Protein AF-A0A7C9MB09-F1 (afdb_monomer)

Foldseek 3Di:
DDDDDPPPPPLPAQDQQFQRPADPPDPSDGGRHGHCAPHPDTSFHHHVVRCSNPPDPDDPCPPPRDVVVVVVVVVCVPDPCNPDCPVVVVVLVVVVVVCVVCVVVVVVVVVVLVVQLCVVLVVQQVVLVVQQVVQVVVVVVPDDDDPDDRDDRDDSVVSDPDDPDDDPPVVVVVSVVVVVVVVVVVVVVVVVPDCDVVNVVVLVVQLVVQLVVLCCVLDPPPDDPVVDDPVRSVVSSVVSSVVSNVVDDD

Mean predicted aligned error: 15.34 Å

Solvent-accessible surface area (backbone atoms only — not comparable to full-atom values): 15004 Å² total; per-residue (Å²): 136,83,79,84,74,82,80,76,83,76,50,67,68,63,56,89,62,27,21,40,45,71,43,89,97,37,89,63,42,51,38,78,51,50,6,5,44,85,37,98,48,68,62,41,58,32,16,34,92,70,49,45,60,54,82,82,88,66,68,102,60,72,82,71,76,50,67,70,58,53,53,50,50,60,52,54,68,67,47,92,56,78,81,67,56,62,67,60,52,52,50,52,50,51,53,52,51,55,47,59,73,42,42,62,62,52,50,51,51,52,50,53,55,53,53,60,47,48,54,62,48,52,52,45,48,51,54,43,51,54,52,39,51,56,51,50,53,48,54,69,67,69,80,62,84,62,96,63,78,83,70,75,77,76,59,71,78,82,55,63,76,72,68,95,67,74,80,66,65,66,56,54,60,51,48,54,51,55,50,50,55,51,53,53,50,50,53,50,51,52,57,74,68,47,77,44,74,65,55,49,50,53,50,52,52,50,51,51,52,43,43,53,51,23,47,46,70,74,52,45,97,84,59,70,69,88,83,53,56,77,67,60,52,51,52,53,39,51,53,45,30,55,60,48,56,72,68,65,83,133

Radius of gyration: 40.5 Å; Cα contacts (8 Å, |Δi|>4): 155; chains: 1; bounding box: 117×60×114 Å

Sequence (250 aa):
MDDPKPSEPYGSGPIPGTCGAQLRGKPGQYCKNPAGKGTTHLGEGKCRIHGGATPIKHGRYSSIQRPRLQELMAEFAKDADPLDTMPELLILRALVTDYIERYDALTDAITAWHLSHTSGYDEAVKLWREQLAAYLDEVNSGYHEPVMGPPRPPIPEAFENKPRQAPDILSVGKFIRDITGIVEQLQKRDSDQRITLVDLNRILEQLGVETVHAVKEVIPDDTDLSICTPAELRAQLVEVTERRWGTIRY

Secondary structure (DSSP, 8-state):
-PPPPP-----PPPPTTB--PBPTT-TT-B--SBTTTTSSSTTSS--GGGTTTS---S-TTTT---HHHHHHHHHHTT-S-TT--HHHHHHHHHHHHHHHHTHHHHHHHHHHHHHHHHHHHHHHHHHHHHHHHHHHHHHHH-SS--SSPPPPPP-GGGG----SS---HHHHHHHHHHHHHHHHHHHHHHHHHS--HHHHHHHHHHHHHHHHHHHHHHS-TT--GGGS-HHHHHHHHHHHHHHHHTT---

Organism: NCBI:txid2682977

Nearest PDB structures (foldseek):
  2oie-assembly1_C  TM=3.640E-01  e=9.363E+00  Mus musculus

Structure (mmCIF, N/CA/C/O backbone):
data_AF-A0A7C9MB09-F1
#
_entry.id   AF-A0A7C9MB09-F1
#
loop_
_atom_site.group_PDB
_atom_site.id
_atom_site.type_symbol
_atom_site.label_atom_id
_atom_site.label_alt_id
_atom_site.label_comp_id
_atom_site.label_asym_id
_atom_site.label_entity_id
_atom_site.label_seq_id
_atom_site.pdbx_PDB_ins_code
_atom_site.Cartn_x
_atom_site.Cartn_y
_atom_site.Cartn_z
_atom_site.occupancy
_atom_site.B_iso_or_equiv
_atom_site.auth_seq_id
_atom_site.auth_comp_id
_atom_site.auth_asym_id
_atom_site.auth_atom_id
_atom_site.pdbx_PDB_model_num
ATOM 1 N N . MET A 1 1 ? -63.554 30.559 -21.630 1.00 49.78 1 MET A N 1
ATOM 2 C CA . MET A 1 1 ? -62.733 31.066 -20.514 1.00 49.78 1 MET A CA 1
ATOM 3 C C . MET A 1 1 ? -61.554 30.126 -20.446 1.00 49.78 1 MET A C 1
ATOM 5 O O . MET A 1 1 ? -61.720 29.013 -19.974 1.00 49.78 1 MET A O 1
ATOM 9 N N . ASP A 1 2 ? -60.458 30.514 -21.090 1.00 54.88 2 ASP A N 1
ATOM 10 C CA . ASP A 1 2 ? -59.249 29.700 -21.195 1.00 54.88 2 ASP A CA 1
ATOM 11 C C . ASP A 1 2 ? -58.433 29.827 -19.907 1.00 54.88 2 ASP A C 1
ATOM 13 O O . ASP A 1 2 ? -58.079 30.937 -19.503 1.00 54.88 2 ASP A O 1
ATOM 17 N N . ASP A 1 3 ? -58.149 28.693 -19.269 1.00 54.12 3 ASP A N 1
ATOM 18 C CA . ASP A 1 3 ? -57.231 28.622 -18.136 1.00 54.12 3 ASP A CA 1
ATOM 19 C C . ASP A 1 3 ? -55.801 28.975 -18.590 1.00 54.12 3 ASP A C 1
ATOM 21 O O . ASP A 1 3 ? -55.314 28.438 -19.595 1.00 54.12 3 ASP A O 1
ATOM 25 N N . PRO A 1 4 ? -55.078 29.853 -17.870 1.00 63.03 4 PRO A N 1
ATOM 26 C CA . PRO A 1 4 ? -53.690 30.142 -18.187 1.00 63.03 4 PRO A CA 1
ATOM 27 C C . PRO A 1 4 ? -52.829 28.907 -17.895 1.00 63.03 4 PRO A C 1
ATOM 29 O O . PRO A 1 4 ? -52.726 28.452 -16.755 1.00 63.03 4 PRO A O 1
ATOM 32 N N . LYS A 1 5 ? -52.174 28.373 -18.935 1.00 55.84 5 LYS A N 1
ATOM 33 C CA . LYS A 1 5 ? -51.157 27.324 -18.783 1.00 55.84 5 LYS A CA 1
ATOM 34 C C . LYS A 1 5 ? -50.074 27.790 -17.796 1.00 55.84 5 LYS A C 1
ATOM 36 O O . LYS A 1 5 ? -49.568 28.904 -17.959 1.00 55.84 5 LYS A O 1
ATOM 41 N N . PRO A 1 6 ? -49.667 26.958 -16.821 1.00 54.72 6 PRO A N 1
ATOM 42 C CA . PRO A 1 6 ? -48.561 27.293 -15.939 1.00 54.72 6 PRO A CA 1
ATOM 43 C C . PRO A 1 6 ? -47.284 27.388 -16.779 1.00 54.72 6 PRO A C 1
ATOM 45 O O . PRO A 1 6 ? -46.880 26.428 -17.432 1.00 54.72 6 PRO A O 1
ATOM 48 N N . SER A 1 7 ? -46.661 28.565 -16.800 1.00 55.72 7 SER A N 1
ATOM 49 C CA . SER A 1 7 ? -45.340 28.742 -17.393 1.00 55.72 7 SER A CA 1
ATOM 50 C C . SER A 1 7 ? -44.336 27.980 -16.535 1.00 55.72 7 SER A C 1
ATOM 52 O O . SER A 1 7 ? -43.954 28.457 -15.465 1.00 55.72 7 SER A O 1
ATOM 54 N N . GLU A 1 8 ? -43.939 26.789 -16.967 1.00 52.31 8 GLU A N 1
ATOM 55 C CA . GLU A 1 8 ? -42.864 26.044 -16.321 1.00 52.31 8 GLU A CA 1
ATOM 56 C C . GLU A 1 8 ? -41.590 26.904 -16.329 1.00 52.31 8 GLU A C 1
ATOM 58 O O . GLU A 1 8 ? -41.090 27.257 -17.404 1.00 52.31 8 GLU A O 1
ATOM 63 N N . PRO A 1 9 ? -41.027 27.273 -15.164 1.00 51.62 9 PRO A N 1
ATOM 64 C CA . PRO A 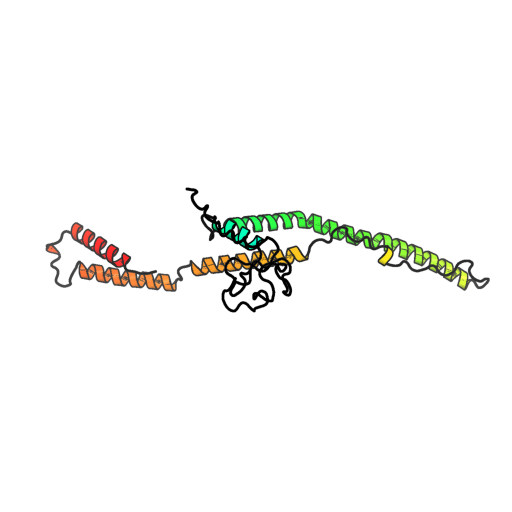1 9 ? -39.748 27.953 -15.118 1.00 51.62 9 PRO A CA 1
ATOM 65 C C . PRO A 1 9 ? -38.655 26.899 -15.321 1.00 51.62 9 PRO A C 1
ATOM 67 O O . PRO A 1 9 ? -37.973 26.497 -14.380 1.00 51.62 9 PRO A O 1
ATOM 70 N N . TYR A 1 10 ? -38.492 26.418 -16.555 1.00 51.47 10 TYR A N 1
ATOM 71 C CA . TYR A 1 10 ? -37.394 25.528 -16.923 1.00 51.47 10 TYR A CA 1
ATOM 72 C C . TYR A 1 10 ? -36.085 26.325 -16.954 1.00 51.47 10 TYR A C 1
ATOM 74 O O . TYR A 1 10 ? -35.581 26.743 -17.996 1.00 51.47 10 TYR A O 1
ATOM 82 N N . GLY A 1 11 ? -35.506 26.538 -15.773 1.00 56.94 11 GLY A N 1
ATOM 83 C CA . GLY A 1 11 ? -34.078 26.781 -15.652 1.00 56.94 11 GLY A CA 1
ATOM 84 C C . GLY A 1 11 ? -33.366 25.538 -16.168 1.00 56.94 11 GLY A C 1
ATOM 85 O O . GLY A 1 11 ? -33.316 24.527 -15.473 1.00 56.94 11 GLY A O 1
ATOM 86 N N . SER A 1 12 ? -32.865 25.588 -17.405 1.00 67.38 12 SER A N 1
ATOM 87 C CA . SER A 1 12 ? -32.035 24.524 -17.965 1.00 67.38 12 SER A CA 1
ATOM 88 C C . SER A 1 12 ? -30.911 24.238 -16.973 1.00 67.38 12 SER A C 1
ATOM 90 O O . SER A 1 12 ? -30.116 25.139 -16.680 1.00 67.38 12 SER A O 1
ATOM 92 N N . GLY A 1 13 ? -30.879 23.022 -16.429 1.00 74.69 13 GLY A N 1
ATOM 93 C CA . GLY A 1 13 ? -29.834 22.596 -15.508 1.00 74.69 13 GLY A CA 1
ATOM 94 C C . GLY A 1 13 ? -28.428 22.764 -16.104 1.00 74.69 13 GLY A C 1
ATOM 95 O O . GLY A 1 13 ? -28.268 23.077 -17.290 1.00 74.69 13 GLY A O 1
ATOM 96 N N . PRO A 1 14 ? -27.380 22.582 -15.290 1.00 81.12 14 PRO A N 1
ATOM 97 C CA . PRO A 1 14 ? -26.005 22.682 -15.761 1.00 81.12 14 PRO A CA 1
ATOM 98 C C . PRO A 1 14 ? -25.754 21.739 -16.949 1.00 81.12 14 PRO A C 1
ATOM 100 O O . PRO A 1 14 ? -26.069 20.553 -16.899 1.00 81.12 14 PRO A O 1
ATOM 103 N N . ILE A 1 15 ? -25.183 22.284 -18.027 1.00 86.38 15 ILE A N 1
ATOM 104 C CA . ILE A 1 15 ? -24.860 21.534 -19.247 1.00 86.38 15 ILE A CA 1
ATOM 105 C C . ILE A 1 15 ? -23.582 20.712 -18.987 1.00 86.38 15 ILE A C 1
ATOM 107 O O . ILE 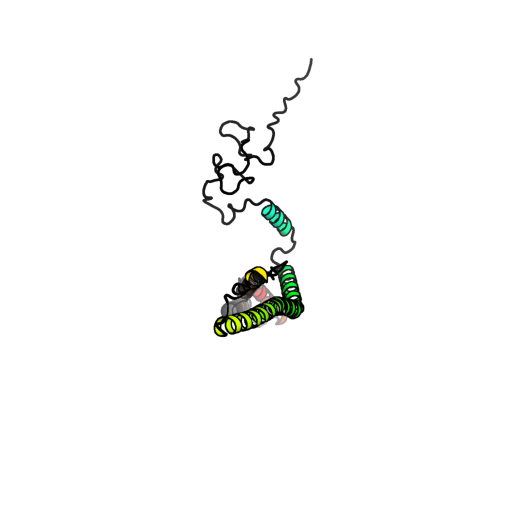A 1 15 ? -22.598 21.296 -18.509 1.00 86.38 15 ILE A O 1
ATOM 111 N N . PRO A 1 16 ? -23.544 19.403 -19.313 1.00 89.25 16 PRO A N 1
ATOM 112 C CA . PRO A 1 16 ? -22.336 18.586 -19.188 1.00 89.25 16 PRO A CA 1
ATOM 113 C C . PRO A 1 16 ? -21.121 19.231 -19.872 1.00 89.25 16 PRO A C 1
ATOM 115 O O . PRO A 1 16 ? -21.237 19.813 -20.949 1.00 89.25 16 PRO A O 1
ATOM 118 N N . GLY A 1 17 ? -19.951 19.168 -19.230 1.00 90.56 17 GLY A N 1
ATOM 119 C CA . GLY A 1 17 ? -18.710 19.780 -19.732 1.00 90.56 17 GLY A CA 1
ATOM 120 C C . GLY A 1 17 ? -18.576 21.293 -19.497 1.00 90.56 17 GLY A C 1
ATOM 121 O O . GLY A 1 17 ? -17.550 21.886 -19.842 1.00 90.56 17 GLY A O 1
ATOM 122 N N . THR A 1 18 ? -19.568 21.940 -18.877 1.00 94.31 18 THR A N 1
ATOM 123 C CA . THR A 1 18 ? -19.487 23.349 -18.458 1.00 94.31 18 THR A CA 1
ATOM 124 C C . THR A 1 18 ? -19.297 23.485 -16.948 1.00 94.31 18 THR A C 1
ATOM 126 O O . THR A 1 18 ? -19.531 22.555 -16.185 1.00 94.31 18 THR A O 1
ATOM 129 N N . CYS A 1 19 ? -18.874 24.668 -16.497 1.00 95.00 19 CYS A N 1
ATOM 130 C CA . CYS A 1 19 ? -18.641 24.978 -15.088 1.00 95.00 19 CYS A CA 1
ATOM 131 C C . CYS A 1 19 ? -19.864 24.702 -14.201 1.00 95.00 19 CYS A C 1
ATOM 133 O O . CYS A 1 19 ? -19.693 24.400 -13.021 1.00 95.00 19 CYS A O 1
ATOM 135 N N . GLY A 1 20 ? -21.079 24.916 -14.714 1.00 93.12 20 GLY A N 1
ATOM 136 C CA . GLY A 1 20 ? -22.318 24.586 -14.009 1.00 93.12 20 GLY A CA 1
ATOM 137 C C . GLY A 1 20 ? -22.585 25.361 -12.709 1.00 93.12 20 GLY A C 1
ATOM 138 O O . GLY A 1 20 ? -23.564 25.078 -12.029 1.00 93.12 20 GLY A O 1
ATOM 139 N N . ALA A 1 21 ? -21.759 26.345 -12.333 1.00 94.12 21 ALA A N 1
ATOM 140 C CA . ALA A 1 21 ? -21.986 27.165 -11.141 1.00 94.12 21 ALA A CA 1
ATOM 141 C C . ALA A 1 21 ? -23.107 28.187 -11.383 1.00 94.12 21 ALA A C 1
ATOM 143 O O . ALA A 1 21 ? -23.130 28.832 -12.432 1.00 94.12 21 ALA A O 1
ATOM 144 N N . GLN A 1 22 ? -24.014 28.360 -10.419 1.00 94.88 22 GLN A N 1
ATOM 145 C CA . GLN A 1 22 ? -25.095 29.342 -10.522 1.00 94.88 22 GLN A CA 1
ATOM 146 C C . GLN A 1 22 ? -24.539 30.776 -10.513 1.00 94.88 22 GLN A C 1
ATOM 148 O O . GLN A 1 22 ? -23.670 31.112 -9.706 1.00 94.88 22 GLN A O 1
ATOM 153 N N . LEU A 1 23 ? -25.033 31.624 -11.418 1.00 93.31 23 LEU A N 1
ATOM 154 C CA . LEU A 1 23 ? -24.605 33.016 -11.539 1.00 93.31 23 LEU A CA 1
ATOM 155 C C . LEU A 1 23 ? -25.164 33.856 -10.381 1.00 93.31 23 LEU A C 1
ATOM 157 O O . LEU A 1 23 ? -26.358 33.821 -10.076 1.00 93.31 23 LEU A O 1
ATOM 161 N N . ARG A 1 24 ? -24.302 34.660 -9.748 1.00 93.50 24 ARG A N 1
ATOM 162 C CA . ARG A 1 24 ? -24.693 35.538 -8.634 1.00 93.50 24 ARG A CA 1
ATOM 163 C C . ARG A 1 24 ? -25.776 36.526 -9.087 1.00 93.50 24 ARG A C 1
ATOM 165 O O . ARG A 1 24 ? -25.590 37.238 -10.069 1.00 93.50 24 ARG A O 1
ATOM 172 N N . GLY A 1 25 ? -26.891 36.574 -8.357 1.00 92.31 25 GLY A N 1
ATOM 173 C CA . GLY A 1 25 ? -28.017 37.474 -8.638 1.00 92.31 25 GLY A CA 1
ATOM 174 C C . GLY A 1 25 ? -28.950 37.023 -9.769 1.00 92.31 25 GLY A C 1
ATOM 175 O O . GLY A 1 25 ? -29.872 37.758 -10.104 1.00 92.31 25 GLY A O 1
ATOM 176 N N . LYS A 1 26 ? -28.738 35.836 -10.358 1.00 91.25 26 LYS A N 1
ATOM 177 C CA . LYS A 1 26 ? -29.594 35.279 -11.418 1.00 91.25 26 LYS A CA 1
ATOM 178 C C . LYS A 1 26 ? -29.976 33.827 -11.097 1.00 91.25 26 LYS A C 1
ATOM 180 O O . LYS A 1 26 ? -29.347 32.904 -11.624 1.00 91.25 26 LYS A O 1
ATOM 185 N N . PRO A 1 27 ? -30.968 33.601 -10.214 1.00 89.00 27 PRO A N 1
ATOM 186 C CA . PRO A 1 27 ? -31.418 32.252 -9.888 1.00 89.00 27 PRO A CA 1
ATOM 187 C C . PRO A 1 27 ? -31.864 31.513 -11.158 1.00 89.00 27 PRO A C 1
ATOM 189 O O . PRO A 1 27 ? -32.456 32.097 -12.062 1.00 89.00 27 PRO A O 1
ATOM 192 N N . GLY A 1 28 ? -31.505 30.234 -11.249 1.00 88.00 28 GLY A N 1
ATOM 193 C CA . GLY A 1 28 ? -31.765 29.385 -12.419 1.00 88.00 28 GLY A CA 1
ATOM 194 C C . GLY A 1 28 ? -30.819 29.568 -13.617 1.00 88.00 28 GLY A C 1
ATOM 195 O O . GLY A 1 28 ? -30.904 28.784 -14.557 1.00 88.00 28 GLY A O 1
ATOM 196 N N . GLN A 1 29 ? -29.894 30.541 -13.606 1.00 91.38 29 GLN A N 1
ATOM 197 C CA . GLN A 1 29 ? -28.869 30.675 -14.654 1.00 91.38 29 GLN A CA 1
ATOM 198 C C . GLN A 1 29 ? -27.517 30.121 -14.197 1.00 91.38 29 GLN A C 1
ATOM 200 O O . GLN A 1 29 ? -27.008 30.490 -13.138 1.00 91.38 29 GLN A O 1
ATOM 205 N N . TYR A 1 30 ? -26.903 29.281 -15.031 1.00 94.94 30 TYR A N 1
ATOM 206 C CA . TYR A 1 30 ? -25.630 28.615 -14.746 1.00 94.94 30 TYR A CA 1
ATOM 207 C C . TYR A 1 30 ? -24.507 29.089 -15.678 1.00 94.94 30 TYR A C 1
ATOM 209 O O . TYR A 1 30 ? -24.732 29.523 -16.810 1.00 94.94 30 TYR A O 1
ATOM 217 N N . CYS A 1 31 ? -23.267 29.013 -15.199 1.00 95.38 31 CYS A N 1
ATOM 218 C CA . CYS A 1 31 ? -22.084 29.396 -15.952 1.00 95.38 31 CYS A CA 1
ATOM 219 C C . CYS A 1 31 ? -21.827 28.446 -17.129 1.00 95.38 31 CYS A C 1
ATOM 221 O O . CYS A 1 31 ? -21.583 27.259 -16.931 1.00 95.38 31 CYS A O 1
ATOM 223 N N . LYS A 1 32 ? -21.777 29.012 -18.340 1.00 95.50 32 LYS A N 1
ATOM 224 C CA . LYS A 1 32 ? -21.529 28.291 -19.600 1.00 95.50 32 LYS A CA 1
ATOM 225 C C . LYS A 1 32 ? -20.049 28.182 -19.997 1.00 95.50 32 LYS A C 1
ATOM 227 O O . LYS A 1 32 ? -19.747 27.701 -21.082 1.00 95.50 32 LYS A O 1
ATOM 232 N N . ASN A 1 33 ? -19.112 28.660 -19.172 1.00 96.19 33 ASN A N 1
ATOM 233 C CA . ASN A 1 33 ? -17.688 28.442 -19.451 1.00 96.19 33 ASN A CA 1
ATOM 234 C C . ASN A 1 33 ? -17.375 26.936 -19.428 1.00 96.19 33 ASN A C 1
ATOM 236 O O . ASN A 1 33 ? -17.980 26.243 -18.609 1.00 96.19 33 ASN A O 1
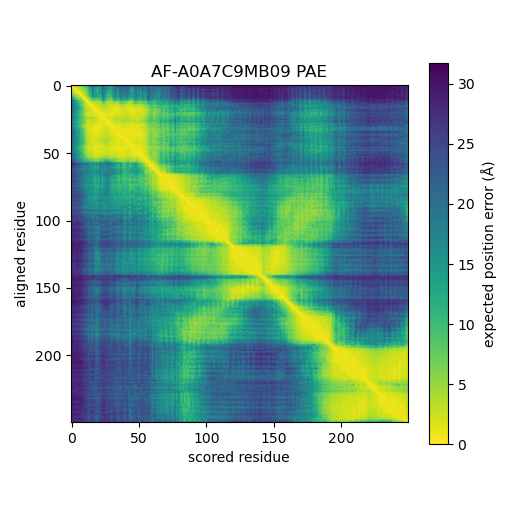ATOM 240 N N . PRO A 1 34 ? -16.399 26.452 -20.220 1.00 96.50 34 PRO A N 1
ATOM 241 C CA . PRO A 1 34 ? -15.851 25.109 -20.055 1.00 96.50 34 PRO A CA 1
ATOM 242 C C . PRO A 1 34 ? -15.518 24.814 -18.587 1.00 96.50 34 PRO A C 1
ATOM 244 O O . PRO A 1 34 ? -15.020 25.695 -17.867 1.00 96.50 34 PRO A O 1
ATOM 247 N N . ALA A 1 35 ? -15.821 23.597 -18.141 1.00 95.38 35 ALA A N 1
ATOM 248 C CA . ALA A 1 35 ? -15.462 23.124 -16.808 1.00 95.38 35 ALA A CA 1
ATOM 249 C C . ALA A 1 35 ? -13.949 23.301 -16.572 1.00 95.38 35 ALA A C 1
ATOM 251 O O . ALA A 1 35 ? -13.144 23.178 -17.499 1.00 95.38 35 ALA A O 1
ATOM 252 N N . GLY A 1 36 ? -13.563 23.729 -15.369 1.00 93.31 36 GLY A N 1
ATOM 253 C CA . GLY A 1 36 ? -12.157 23.981 -15.033 1.00 93.31 36 GLY A CA 1
ATOM 254 C C . GLY A 1 36 ? -11.461 25.099 -15.827 1.00 93.31 36 GLY A C 1
ATOM 255 O O . GLY A 1 36 ? -10.242 25.240 -15.764 1.00 93.31 36 GLY A O 1
ATOM 256 N N . LYS A 1 37 ? -12.183 25.935 -16.594 1.00 97.19 37 LYS A N 1
ATOM 257 C CA . LYS A 1 37 ? -11.548 27.023 -17.364 1.00 97.19 37 LYS A CA 1
ATOM 258 C C . LYS A 1 37 ? -10.721 27.938 -16.454 1.00 97.19 37 LYS A C 1
ATOM 260 O O . LYS A 1 37 ? -11.258 28.590 -15.552 1.00 97.19 37 LYS A O 1
ATOM 265 N N . GLY A 1 38 ? -9.423 28.028 -16.745 1.00 94.81 38 GLY A N 1
ATOM 266 C CA . GLY A 1 38 ? -8.459 28.822 -15.983 1.00 94.81 38 GLY A CA 1
ATOM 267 C C . GLY A 1 38 ? -8.009 28.185 -14.663 1.00 94.81 38 GLY A C 1
ATOM 268 O O . GLY A 1 38 ? -7.531 28.911 -13.796 1.00 94.81 38 GLY A O 1
ATOM 269 N N . THR A 1 39 ? -8.197 26.878 -14.481 1.00 92.94 39 THR A N 1
ATOM 270 C CA . THR A 1 39 ? -7.663 26.095 -13.355 1.00 92.94 39 THR A CA 1
ATOM 271 C C . THR A 1 39 ? -6.696 25.021 -13.877 1.00 92.94 39 THR A C 1
ATOM 273 O O . THR A 1 39 ? -6.489 24.899 -15.083 1.00 92.94 39 THR A O 1
ATOM 276 N N . THR A 1 40 ? -6.083 24.243 -12.980 1.00 88.88 40 THR A N 1
ATOM 277 C CA . THR A 1 40 ? -5.213 23.103 -13.333 1.00 88.88 40 THR A CA 1
ATOM 278 C C . THR A 1 40 ? -5.984 21.838 -13.734 1.00 88.88 40 THR A C 1
ATOM 280 O O . THR A 1 40 ? -5.367 20.852 -14.120 1.00 88.88 40 THR A O 1
ATOM 283 N N . HIS A 1 41 ? -7.317 21.852 -13.650 1.00 82.25 41 HIS A N 1
ATOM 284 C CA . HIS A 1 41 ? -8.201 20.709 -13.906 1.00 82.25 41 HIS A CA 1
ATOM 285 C C . HIS A 1 41 ? -9.200 21.032 -15.030 1.00 82.25 41 HIS A C 1
ATOM 287 O O . HIS A 1 41 ? -10.413 21.049 -14.831 1.00 82.25 41 HIS A O 1
ATOM 293 N N . LEU A 1 42 ? -8.685 21.349 -16.223 1.00 92.31 42 LEU A N 1
ATOM 294 C CA . LEU A 1 42 ? -9.509 21.672 -17.391 1.00 92.31 42 LEU A CA 1
ATOM 295 C C . LEU A 1 42 ? -10.429 20.493 -17.754 1.00 92.31 42 LEU A C 1
ATOM 297 O O . LEU A 1 42 ? -9.965 19.369 -17.904 1.00 92.31 42 LEU A O 1
ATOM 301 N N . GLY A 1 43 ? -11.722 20.767 -17.924 1.00 90.69 43 GLY A N 1
ATOM 302 C CA . GLY A 1 43 ? -12.750 19.758 -18.195 1.00 90.69 43 GLY A CA 1
ATOM 303 C C . GLY A 1 43 ? -13.511 19.274 -16.957 1.00 90.69 43 GLY A C 1
ATOM 304 O O . GLY A 1 43 ? -14.555 18.648 -17.112 1.00 90.69 43 GLY A O 1
ATOM 305 N N . GLU A 1 44 ? -13.071 19.626 -15.744 1.00 88.81 44 GLU A N 1
ATOM 306 C CA . GLU A 1 44 ? -13.698 19.186 -14.491 1.00 88.81 44 GLU A CA 1
ATOM 307 C C . GLU A 1 44 ? -14.145 20.375 -13.622 1.00 88.81 44 GLU A C 1
ATOM 309 O O . GLU A 1 44 ? -13.538 21.444 -13.630 1.00 88.81 44 GLU A O 1
ATOM 314 N N . GLY A 1 45 ? -15.232 20.212 -12.866 1.00 90.06 45 GLY A N 1
ATOM 315 C CA . GLY A 1 45 ? -15.626 21.145 -11.804 1.00 90.06 45 GLY A CA 1
ATOM 316 C C . GLY A 1 45 ? -15.859 22.614 -12.209 1.00 90.06 45 GLY A C 1
ATOM 317 O O . GLY A 1 45 ? -16.183 22.968 -13.349 1.00 90.06 45 GLY A O 1
ATOM 318 N N . LYS A 1 46 ? -15.735 23.510 -11.220 1.00 94.25 46 LYS A N 1
ATOM 319 C CA . LYS A 1 46 ? -15.983 24.952 -11.388 1.00 94.25 46 LYS A CA 1
ATOM 320 C C . LYS A 1 46 ? -14.809 25.631 -12.103 1.00 94.25 46 LYS A C 1
ATOM 322 O O . LYS A 1 46 ? -13.654 25.295 -11.893 1.00 94.25 46 LYS A O 1
ATOM 327 N N . CYS A 1 47 ? -15.082 26.652 -12.914 1.00 95.88 47 CYS A N 1
ATOM 328 C CA . CYS A 1 47 ? -14.029 27.476 -13.518 1.00 95.88 47 CYS A CA 1
ATOM 329 C C . CYS A 1 47 ? -13.410 28.456 -12.504 1.00 95.88 47 CYS A C 1
ATOM 331 O O . CYS A 1 47 ? -13.959 28.694 -11.424 1.00 95.88 47 CYS A O 1
ATOM 333 N N . ARG A 1 48 ? -12.292 29.090 -12.879 1.00 96.25 48 ARG A N 1
ATOM 334 C CA . ARG A 1 48 ? -11.537 30.031 -12.030 1.00 96.25 48 ARG A CA 1
ATOM 335 C C . ARG A 1 48 ? -12.406 31.123 -11.402 1.00 96.25 48 ARG A C 1
ATOM 337 O O . ARG A 1 48 ? -12.272 31.401 -10.217 1.00 96.25 48 ARG A O 1
ATOM 344 N N . ILE A 1 49 ? -13.313 31.713 -12.182 1.00 95.81 49 ILE A N 1
ATOM 345 C CA . ILE A 1 49 ? -14.185 32.815 -11.732 1.00 95.81 49 ILE A CA 1
ATOM 346 C C . ILE A 1 49 ? -15.272 32.369 -10.743 1.00 95.81 49 ILE A C 1
ATOM 348 O O . ILE A 1 49 ? -15.797 33.196 -10.007 1.00 95.81 49 ILE A O 1
ATOM 352 N N . HIS A 1 50 ? -15.588 31.073 -10.699 1.00 95.25 50 HIS A N 1
ATOM 353 C CA . HIS A 1 50 ? -16.557 30.487 -9.769 1.00 95.25 50 HIS A CA 1
ATOM 354 C C . HIS A 1 50 ? -15.870 29.676 -8.665 1.00 95.25 50 HIS A C 1
ATOM 356 O O . HIS A 1 50 ? -16.442 28.730 -8.126 1.00 95.25 50 HIS A O 1
ATOM 362 N N . GLY A 1 51 ? -14.633 30.050 -8.330 1.00 92.00 51 GLY A N 1
ATOM 363 C CA . GLY A 1 51 ? -13.892 29.480 -7.210 1.00 92.00 51 GLY A CA 1
ATOM 364 C C . GLY A 1 51 ? -13.210 28.146 -7.499 1.00 92.00 51 GLY A C 1
ATOM 365 O O . GLY A 1 51 ? -12.706 27.528 -6.572 1.00 92.00 51 GLY A O 1
ATOM 366 N N . GLY A 1 52 ? -13.131 27.706 -8.760 1.00 91.62 52 GLY A N 1
ATOM 367 C CA . GLY A 1 52 ? -12.381 26.496 -9.120 1.00 91.62 52 GLY A CA 1
ATOM 368 C C . GLY A 1 52 ? -10.886 26.582 -8.803 1.00 91.62 52 GLY A C 1
ATOM 369 O O . GLY A 1 52 ? -10.242 25.573 -8.566 1.00 91.62 52 GLY A O 1
ATOM 370 N N . ALA A 1 53 ? -10.326 27.793 -8.753 1.00 90.44 53 ALA A N 1
ATOM 371 C CA . ALA A 1 53 ? -8.935 28.020 -8.355 1.00 90.44 53 ALA A CA 1
ATOM 372 C C . ALA A 1 53 ? -8.782 28.412 -6.874 1.00 90.44 53 ALA A C 1
ATOM 374 O O . ALA A 1 53 ? -7.672 28.704 -6.434 1.00 90.44 53 ALA A O 1
ATOM 375 N N . THR A 1 54 ? -9.876 28.496 -6.110 1.00 87.81 54 THR A N 1
ATOM 376 C CA . THR A 1 54 ? -9.800 28.883 -4.700 1.00 87.81 54 THR A CA 1
ATOM 377 C C . THR A 1 54 ? -9.216 27.718 -3.897 1.00 87.81 54 THR A C 1
ATOM 379 O O . THR A 1 54 ? -9.772 26.621 -3.961 1.00 87.81 54 THR A O 1
ATOM 382 N N . PRO A 1 55 ? -8.134 27.930 -3.122 1.00 80.19 55 PRO A N 1
ATOM 383 C CA . PRO A 1 55 ? -7.603 26.906 -2.233 1.00 80.19 55 PRO A CA 1
ATOM 384 C C . PRO A 1 55 ? -8.697 26.437 -1.284 1.00 80.19 55 PRO A C 1
ATOM 386 O O . PRO A 1 55 ? -9.354 27.245 -0.620 1.00 80.19 55 PRO A O 1
ATOM 389 N N . ILE A 1 56 ? -8.926 25.133 -1.251 1.00 76.81 56 ILE A N 1
ATOM 390 C CA . ILE A 1 56 ? -10.001 24.565 -0.458 1.00 76.81 56 ILE A CA 1
ATOM 391 C C . ILE A 1 56 ? -9.577 24.605 1.009 1.00 76.81 56 ILE A C 1
ATOM 393 O O . ILE A 1 56 ? -8.616 23.955 1.407 1.00 76.81 56 ILE A O 1
ATOM 397 N N . LYS A 1 57 ? -10.269 25.429 1.802 1.00 72.88 57 LYS A N 1
ATOM 398 C CA . LYS A 1 57 ? -9.860 25.750 3.177 1.00 72.88 57 LYS A CA 1
ATOM 399 C C . LYS A 1 57 ? -10.250 24.682 4.202 1.00 72.88 57 LYS A C 1
ATOM 401 O O . LYS A 1 57 ? -9.642 24.633 5.267 1.00 72.88 57 LYS A O 1
ATOM 406 N N . HIS A 1 58 ? -11.255 23.849 3.912 1.00 64.81 58 HIS A N 1
ATOM 407 C CA . HIS A 1 58 ? -11.841 22.919 4.885 1.00 64.81 58 HIS A CA 1
ATOM 408 C C . HIS A 1 58 ? -12.211 21.573 4.243 1.00 64.81 58 HIS A C 1
ATOM 410 O O . HIS A 1 58 ? -12.697 21.536 3.112 1.00 64.81 58 HIS A O 1
ATOM 416 N N . GLY A 1 59 ? -12.014 20.481 4.989 1.00 56.78 59 GLY A N 1
ATOM 417 C CA . GLY A 1 59 ? -12.327 19.102 4.598 1.00 56.78 59 GLY A CA 1
ATOM 418 C C . GLY A 1 59 ? -11.108 18.332 4.085 1.00 56.78 59 GLY A C 1
ATOM 419 O O . GLY A 1 59 ? -10.449 18.756 3.145 1.00 56.78 59 GLY A O 1
ATOM 420 N N . ARG A 1 60 ? -10.817 17.169 4.680 1.00 54.88 60 ARG A N 1
ATOM 421 C CA . ARG A 1 60 ? -9.675 16.313 4.293 1.00 54.88 60 ARG A CA 1
ATOM 422 C C . ARG A 1 60 ? -9.740 15.840 2.829 1.00 54.88 60 ARG A C 1
ATOM 424 O O . ARG A 1 60 ? -8.709 15.530 2.248 1.00 54.88 60 ARG A O 1
ATOM 431 N N . TYR A 1 61 ? -10.940 15.815 2.243 1.00 61.25 61 TYR A N 1
ATOM 432 C CA . TYR A 1 61 ? -11.223 15.231 0.924 1.00 61.25 61 TYR A CA 1
ATOM 433 C C . TYR A 1 61 ? -11.926 16.180 -0.052 1.00 61.25 61 TYR A C 1
ATOM 435 O O . TYR A 1 61 ? -12.332 15.776 -1.136 1.00 61.25 61 TYR A O 1
ATOM 443 N N . SER A 1 62 ? -12.085 17.452 0.299 1.00 60.62 62 SER A N 1
ATOM 444 C CA . SER A 1 62 ? -12.859 18.413 -0.497 1.00 60.62 62 SER A CA 1
ATOM 445 C C . SER A 1 62 ? -12.195 18.789 -1.833 1.00 60.62 62 SER A C 1
ATOM 447 O O . SER A 1 62 ? -12.845 19.376 -2.699 1.00 60.62 62 SER A O 1
ATOM 449 N N . SER A 1 63 ? -10.928 18.407 -2.033 1.00 60.34 63 SER A N 1
ATOM 450 C CA . SER A 1 63 ? -10.179 18.517 -3.293 1.00 60.34 63 SER A CA 1
ATOM 451 C C . SER A 1 63 ? -10.390 17.353 -4.261 1.00 60.34 63 SER A C 1
ATOM 453 O O . SER A 1 63 ? -9.988 17.448 -5.421 1.00 60.34 63 SER A O 1
ATOM 455 N N . ILE A 1 64 ? -11.039 16.269 -3.830 1.00 63.81 64 ILE A N 1
ATOM 456 C CA . ILE A 1 64 ? -11.266 15.091 -4.665 1.00 63.81 64 ILE A CA 1
ATOM 457 C C . ILE A 1 64 ? -12.545 15.309 -5.492 1.00 63.81 64 ILE A C 1
ATOM 459 O O . ILE A 1 64 ? -13.637 14.915 -5.097 1.00 63.81 64 ILE A O 1
ATOM 463 N N . GLN A 1 65 ? -12.418 15.971 -6.648 1.00 62.97 65 GLN A N 1
ATOM 464 C CA . GLN A 1 65 ? -13.527 16.204 -7.596 1.00 62.97 65 GLN A CA 1
ATOM 465 C C . GLN A 1 65 ? -13.542 15.236 -8.789 1.00 62.97 65 GLN A C 1
ATOM 467 O O . GLN A 1 65 ? -14.198 15.509 -9.788 1.00 62.97 65 GLN A O 1
ATOM 472 N N . ARG A 1 66 ? -12.831 14.104 -8.712 1.00 72.56 66 ARG A N 1
ATOM 473 C CA . ARG A 1 66 ? -12.772 13.150 -9.829 1.00 72.56 66 ARG A CA 1
ATOM 474 C C . ARG A 1 66 ? -14.061 12.320 -9.872 1.00 72.56 66 ARG A C 1
ATOM 476 O O . ARG A 1 66 ? -14.276 11.565 -8.921 1.00 72.56 66 ARG A O 1
ATOM 483 N N . PRO A 1 67 ? -14.867 12.381 -10.951 1.00 74.00 67 PRO A N 1
ATOM 484 C CA . PRO A 1 67 ? -16.121 11.626 -11.056 1.00 74.00 67 PRO A CA 1
ATOM 485 C C . PRO A 1 67 ? -15.929 10.128 -10.796 1.00 74.00 67 PRO A C 1
ATOM 487 O O . PRO A 1 67 ? -16.650 9.540 -10.000 1.00 74.00 67 PRO A O 1
ATOM 490 N N . ARG A 1 68 ? -14.845 9.550 -11.331 1.00 73.50 68 ARG A N 1
ATOM 491 C CA . ARG A 1 68 ? -14.484 8.144 -11.101 1.00 73.50 68 ARG A CA 1
ATOM 492 C C . ARG A 1 68 ? -14.277 7.793 -9.625 1.00 73.50 68 ARG A C 1
ATOM 494 O O . ARG A 1 68 ? -14.613 6.694 -9.209 1.00 73.50 68 ARG A O 1
ATOM 501 N N . LEU A 1 69 ? -13.707 8.695 -8.821 1.00 68.19 69 LEU A N 1
ATOM 502 C CA . LEU A 1 69 ? -13.541 8.432 -7.387 1.00 68.19 69 LEU A CA 1
ATOM 503 C C . LEU A 1 69 ? -14.883 8.491 -6.655 1.00 68.19 69 LEU A C 1
ATOM 505 O O . LEU A 1 69 ? -15.080 7.721 -5.727 1.00 68.19 69 LEU A O 1
ATOM 509 N N . GLN A 1 70 ? -15.814 9.344 -7.089 1.00 74.31 70 GLN A N 1
ATOM 510 C CA . GLN A 1 70 ? -17.165 9.381 -6.525 1.00 74.31 70 GLN A CA 1
ATOM 511 C C . GLN A 1 70 ? -17.955 8.114 -6.862 1.00 74.31 70 GLN A C 1
ATOM 513 O O . GLN A 1 70 ? -18.630 7.583 -5.988 1.00 74.31 70 GLN A O 1
ATOM 518 N N . GLU A 1 71 ? -17.831 7.609 -8.091 1.00 80.88 71 GLU A N 1
ATOM 519 C CA . GLU A 1 71 ? -18.420 6.330 -8.508 1.00 80.88 71 GLU A CA 1
ATOM 520 C C . GLU A 1 71 ? -17.878 5.173 -7.665 1.00 80.88 71 GLU A C 1
ATOM 522 O O . GLU A 1 71 ? -18.664 4.440 -7.072 1.00 80.88 71 GLU A O 1
ATOM 527 N N . LEU A 1 72 ? -16.552 5.077 -7.521 1.00 79.06 72 LEU A N 1
ATOM 528 C CA . LEU A 1 72 ? -15.913 4.054 -6.690 1.00 79.06 72 LEU A CA 1
ATOM 529 C C . LEU A 1 72 ? -16.313 4.181 -5.213 1.00 79.06 72 LEU A C 1
ATOM 531 O O . LEU A 1 72 ? -16.611 3.183 -4.573 1.00 79.06 72 LEU A O 1
ATOM 535 N N . MET A 1 73 ? -16.380 5.397 -4.659 1.00 74.00 73 MET A N 1
ATOM 536 C CA . MET A 1 73 ? -16.855 5.610 -3.285 1.00 74.00 73 MET A CA 1
ATOM 537 C C . MET A 1 73 ? -18.319 5.190 -3.110 1.00 74.00 73 MET A C 1
ATOM 539 O O . MET A 1 73 ? -18.662 4.604 -2.089 1.00 74.00 73 MET A O 1
ATOM 543 N N . ALA A 1 74 ? -19.181 5.486 -4.086 1.00 82.06 74 ALA A N 1
ATOM 544 C CA . ALA A 1 74 ? -20.581 5.072 -4.063 1.00 82.06 74 ALA A CA 1
ATOM 545 C C . ALA A 1 74 ? -20.745 3.556 -4.245 1.00 82.06 74 ALA A C 1
ATOM 547 O O . ALA A 1 74 ? -21.722 2.992 -3.763 1.00 82.06 74 ALA A O 1
ATOM 548 N N . GLU A 1 75 ? -19.816 2.902 -4.940 1.00 85.12 75 GLU A N 1
ATOM 549 C CA . GLU A 1 75 ? -19.746 1.448 -5.063 1.00 85.12 75 GLU A CA 1
ATOM 550 C C . GLU A 1 75 ? -19.295 0.801 -3.750 1.00 85.12 75 GLU A C 1
ATOM 552 O O . GLU A 1 75 ? -20.032 -0.021 -3.216 1.00 85.12 75 GLU A O 1
ATOM 557 N N . PHE A 1 76 ? -18.181 1.246 -3.160 1.00 80.25 76 PHE A N 1
ATOM 558 C CA . PHE A 1 76 ? -17.697 0.741 -1.868 1.00 80.25 76 PHE A CA 1
ATOM 559 C C . PHE A 1 76 ? -18.654 1.036 -0.706 1.00 80.25 76 PHE A C 1
ATOM 561 O O . PHE A 1 76 ? -18.724 0.271 0.247 1.00 80.25 76 PHE A O 1
ATOM 568 N N . ALA A 1 77 ? -19.453 2.104 -0.783 1.00 80.69 77 ALA A N 1
ATOM 569 C CA . ALA A 1 77 ? -20.497 2.380 0.206 1.00 80.69 77 ALA A CA 1
ATOM 570 C C . ALA A 1 77 ? -21.652 1.358 0.193 1.00 80.69 77 ALA A C 1
ATOM 572 O O . ALA A 1 77 ? -22.473 1.374 1.109 1.00 80.69 77 ALA A O 1
ATOM 573 N N . LYS A 1 78 ? -21.754 0.511 -0.842 1.00 89.19 78 LYS A N 1
ATOM 574 C CA . LYS A 1 78 ? -22.735 -0.586 -0.910 1.00 89.19 78 LYS A CA 1
ATOM 575 C C . LYS A 1 78 ? -22.236 -1.863 -0.242 1.00 89.19 78 LYS A C 1
ATOM 577 O O . LYS A 1 78 ? -23.018 -2.807 -0.146 1.00 89.19 78 LYS A O 1
ATOM 582 N N . ASP A 1 79 ? -20.969 -1.911 0.162 1.00 89.56 79 ASP A N 1
ATOM 583 C CA . ASP A 1 79 ? -20.427 -3.068 0.858 1.00 89.56 79 ASP A CA 1
ATOM 584 C C . ASP A 1 79 ? -21.130 -3.245 2.212 1.00 89.56 79 ASP A C 1
ATOM 586 O O . ASP A 1 79 ? -21.365 -2.275 2.939 1.00 89.56 79 ASP A O 1
ATOM 590 N N . ALA A 1 80 ? -21.504 -4.485 2.523 1.00 90.56 80 ALA A N 1
ATOM 591 C CA . ALA A 1 80 ? -22.143 -4.829 3.786 1.00 90.56 80 ALA A CA 1
ATOM 592 C C . ALA A 1 80 ? -21.159 -4.716 4.959 1.00 90.56 80 ALA A C 1
ATOM 594 O O . ALA A 1 80 ? -21.590 -4.438 6.080 1.00 90.56 80 ALA A O 1
ATOM 595 N N . ASP A 1 81 ? -19.861 -4.891 4.697 1.00 89.50 81 ASP A N 1
ATOM 596 C CA . ASP A 1 81 ? -18.800 -4.719 5.682 1.00 89.50 81 ASP A CA 1
ATOM 597 C C . ASP A 1 81 ? -17.619 -3.931 5.088 1.00 89.50 81 ASP A C 1
ATOM 599 O O . ASP A 1 81 ? -16.592 -4.502 4.727 1.00 89.50 81 ASP A O 1
ATOM 603 N N . PRO A 1 82 ? -17.710 -2.591 5.019 1.00 77.19 82 PRO A N 1
ATOM 604 C CA . PRO A 1 82 ? -16.653 -1.752 4.448 1.00 77.19 82 PRO A CA 1
ATOM 605 C C . PRO A 1 82 ? -15.351 -1.761 5.269 1.00 77.19 82 PRO A C 1
ATOM 607 O O . PRO A 1 82 ? -14.387 -1.077 4.919 1.00 77.19 82 PRO A O 1
ATOM 610 N N . LEU A 1 83 ? -15.334 -2.446 6.416 1.00 79.44 83 LEU A N 1
ATOM 611 C CA . LEU A 1 83 ? -14.161 -2.602 7.259 1.00 79.44 83 LEU A CA 1
ATOM 612 C C . LEU A 1 83 ? -13.437 -3.927 7.011 1.00 79.44 83 LEU A C 1
ATOM 614 O O . LEU A 1 83 ? -12.282 -4.020 7.450 1.00 79.44 83 LEU A O 1
ATOM 618 N N . ASP A 1 84 ? -14.063 -4.881 6.318 1.00 81.44 84 ASP A N 1
ATOM 619 C CA . ASP A 1 84 ? -13.438 -6.128 5.899 1.00 81.44 84 ASP A CA 1
ATOM 620 C C . ASP A 1 84 ? -12.443 -5.867 4.765 1.00 81.44 84 ASP A C 1
ATOM 622 O O . ASP A 1 84 ? -12.805 -5.509 3.652 1.00 81.44 84 ASP A O 1
ATOM 626 N N . THR A 1 85 ? -11.157 -6.037 5.068 1.00 80.31 85 THR A N 1
ATOM 627 C CA . THR A 1 85 ? -10.062 -5.888 4.097 1.00 80.31 85 THR A CA 1
ATOM 628 C C . THR A 1 85 ? -9.593 -7.230 3.531 1.00 80.31 85 THR A C 1
ATOM 630 O O . THR A 1 85 ? -8.563 -7.298 2.853 1.00 80.31 85 THR A O 1
ATOM 633 N N . MET A 1 86 ? -10.263 -8.337 3.874 1.00 78.75 86 MET A N 1
ATOM 634 C CA . MET A 1 86 ? -9.892 -9.666 3.390 1.00 78.75 86 MET A CA 1
ATOM 635 C C . MET A 1 86 ? -9.900 -9.779 1.861 1.00 78.75 86 MET A C 1
ATOM 637 O O . MET A 1 86 ? -8.953 -10.373 1.333 1.00 78.75 86 MET A O 1
AT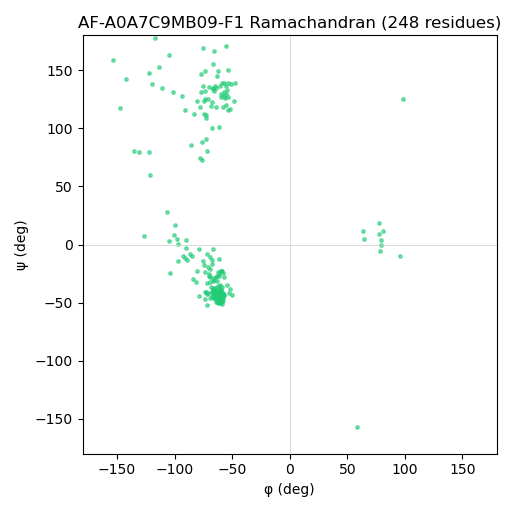OM 641 N N . PRO A 1 87 ? -10.874 -9.214 1.120 1.00 82.69 87 PRO A N 1
ATOM 642 C CA . PRO A 1 87 ? -10.858 -9.266 -0.339 1.00 82.69 87 PRO A CA 1
ATOM 643 C C . PRO A 1 87 ? -9.599 -8.626 -0.944 1.00 82.69 87 PRO A C 1
ATOM 645 O O . PRO A 1 87 ? -8.946 -9.229 -1.800 1.00 82.69 87 PRO A O 1
ATOM 648 N N . GLU A 1 88 ? -9.193 -7.451 -0.461 1.00 82.44 88 GLU A N 1
ATOM 649 C CA . GLU A 1 88 ? -7.994 -6.745 -0.922 1.00 82.44 88 GLU A CA 1
ATOM 650 C C . GLU A 1 88 ? -6.723 -7.535 -0.612 1.00 82.44 88 GLU A C 1
ATOM 652 O O . GLU A 1 88 ? -5.831 -7.633 -1.457 1.00 82.44 88 GLU A O 1
ATOM 657 N N . LEU A 1 89 ? -6.644 -8.143 0.575 1.00 74.69 89 LEU A N 1
ATOM 658 C CA . LEU A 1 89 ? -5.522 -9.001 0.958 1.00 74.69 89 LEU A CA 1
ATOM 659 C C . LEU A 1 89 ? -5.404 -10.231 0.062 1.00 74.69 89 LEU A C 1
ATOM 661 O O . LEU A 1 89 ? -4.294 -10.612 -0.313 1.00 74.69 89 LEU A O 1
ATOM 665 N N . LEU A 1 90 ? -6.529 -10.851 -0.294 1.00 74.88 90 LEU A N 1
ATOM 666 C CA . LEU A 1 90 ? -6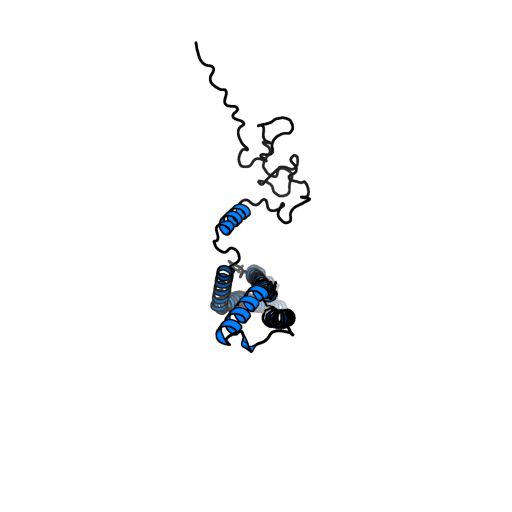.549 -12.001 -1.195 1.00 74.88 90 LEU A CA 1
ATOM 667 C C . LEU A 1 90 ? -6.098 -11.613 -2.604 1.00 74.88 90 LEU A C 1
ATOM 669 O O . LEU A 1 90 ? -5.293 -12.332 -3.197 1.00 74.88 90 LEU A O 1
ATOM 673 N N . ILE A 1 91 ? -6.547 -10.461 -3.114 1.00 81.69 91 ILE A N 1
ATOM 674 C CA . ILE A 1 91 ? -6.100 -9.931 -4.410 1.00 81.69 91 ILE A CA 1
ATOM 675 C C . ILE A 1 91 ? -4.599 -9.643 -4.380 1.00 81.69 91 ILE A C 1
ATOM 677 O O . ILE A 1 91 ? -3.876 -10.075 -5.277 1.00 81.69 91 ILE A O 1
ATOM 681 N N . LEU A 1 92 ? -4.105 -8.958 -3.345 1.00 76.62 92 LEU A N 1
ATOM 682 C CA . LEU A 1 92 ? -2.675 -8.696 -3.193 1.00 76.62 92 LEU A CA 1
ATOM 683 C C . LEU A 1 92 ? -1.869 -9.989 -3.147 1.00 76.62 92 LEU A C 1
ATOM 685 O O . LEU A 1 92 ? -0.863 -10.104 -3.841 1.00 76.62 92 LEU A O 1
ATOM 689 N N . ARG A 1 93 ? -2.318 -10.980 -2.372 1.00 73.31 93 ARG A N 1
ATOM 690 C CA . ARG A 1 93 ? -1.665 -12.287 -2.300 1.00 73.31 93 ARG A CA 1
ATOM 691 C C . ARG A 1 93 ? -1.616 -12.960 -3.669 1.00 73.31 93 ARG A C 1
ATOM 693 O O . ARG A 1 93 ? -0.553 -13.437 -4.050 1.00 73.31 93 ARG A O 1
ATOM 700 N N . ALA A 1 94 ? -2.722 -12.959 -4.412 1.00 78.00 94 ALA A N 1
ATOM 701 C CA . ALA A 1 94 ? -2.775 -13.521 -5.759 1.00 78.00 94 ALA A CA 1
ATOM 702 C C . ALA A 1 94 ? -1.803 -12.810 -6.714 1.00 78.00 94 ALA A C 1
ATOM 704 O O . ALA A 1 94 ? -1.066 -13.477 -7.432 1.00 78.00 94 ALA A O 1
ATOM 705 N N . LEU A 1 95 ? -1.739 -11.474 -6.672 1.00 76.75 95 LEU A N 1
ATOM 706 C CA . LEU A 1 95 ? -0.806 -10.682 -7.479 1.00 76.75 95 LEU A CA 1
ATOM 707 C C . LEU A 1 95 ? 0.664 -10.949 -7.116 1.00 76.75 95 LEU A C 1
ATOM 709 O O . LEU A 1 95 ? 1.499 -11.041 -8.012 1.00 76.75 95 LEU A O 1
ATOM 713 N N . VAL A 1 96 ? 0.993 -11.095 -5.823 1.00 78.00 96 VAL A N 1
ATOM 714 C CA . VAL A 1 96 ? 2.348 -11.471 -5.377 1.00 78.00 96 VAL A CA 1
ATOM 715 C C . VAL A 1 96 ? 2.705 -12.856 -5.905 1.00 78.00 96 VAL A C 1
ATOM 717 O O . VAL A 1 96 ? 3.786 -13.032 -6.460 1.00 78.00 96 VAL A O 1
ATOM 720 N N . THR A 1 97 ? 1.818 -13.836 -5.724 1.00 78.50 97 THR A N 1
ATOM 721 C CA . THR A 1 97 ? 2.052 -15.215 -6.163 1.00 78.50 97 THR A CA 1
ATOM 722 C C . THR A 1 97 ? 2.258 -15.282 -7.671 1.00 78.50 97 THR A C 1
ATOM 724 O O . THR A 1 97 ? 3.273 -15.810 -8.108 1.00 78.50 97 THR A O 1
ATOM 727 N N . ASP A 1 98 ? 1.374 -14.662 -8.452 1.00 82.75 98 ASP A N 1
ATOM 728 C CA . ASP A 1 98 ? 1.497 -14.594 -9.910 1.00 82.75 98 ASP A CA 1
ATOM 729 C C . ASP A 1 98 ? 2.796 -13.893 -10.354 1.00 82.75 98 ASP A C 1
ATOM 731 O O . ASP A 1 98 ? 3.456 -14.331 -11.295 1.00 82.75 98 ASP A O 1
ATOM 735 N N . TYR A 1 99 ? 3.220 -12.831 -9.661 1.00 79.88 99 TYR A N 1
ATOM 736 C CA . TYR A 1 99 ? 4.504 -12.185 -9.942 1.00 79.88 99 TYR A CA 1
ATOM 737 C C . TYR A 1 99 ? 5.696 -13.112 -9.667 1.00 79.88 99 TYR A C 1
ATOM 739 O O . TYR A 1 99 ? 6.604 -13.189 -10.494 1.00 79.88 99 TYR A O 1
ATOM 747 N N . ILE A 1 100 ? 5.698 -13.817 -8.529 1.00 81.00 100 ILE A N 1
ATOM 748 C CA . ILE A 1 100 ? 6.758 -14.771 -8.168 1.00 81.00 100 ILE A CA 1
ATOM 749 C C . ILE A 1 100 ? 6.824 -15.903 -9.197 1.00 81.00 100 ILE A C 1
ATOM 751 O O . ILE A 1 100 ? 7.908 -16.228 -9.669 1.00 81.00 100 ILE A O 1
ATOM 755 N N . GLU A 1 101 ? 5.682 -16.463 -9.592 1.00 83.56 101 GLU A N 1
ATOM 756 C CA . GLU A 1 101 ? 5.613 -17.546 -10.582 1.00 83.56 101 GLU A CA 1
ATOM 757 C C . GLU A 1 101 ? 6.124 -17.114 -11.964 1.00 83.56 101 GLU A C 1
ATOM 759 O O . GLU A 1 101 ? 6.707 -17.912 -12.696 1.00 83.56 101 GLU A O 1
ATOM 764 N N . ARG A 1 102 ? 5.953 -15.836 -12.322 1.00 85.62 102 ARG A N 1
ATOM 765 C CA . ARG A 1 102 ? 6.445 -15.270 -13.587 1.00 85.62 102 ARG A CA 1
ATOM 766 C C . ARG A 1 102 ? 7.859 -14.690 -13.497 1.00 85.62 102 ARG A C 1
ATOM 768 O O . ARG A 1 102 ? 8.376 -14.230 -14.517 1.00 85.62 102 ARG A O 1
ATOM 775 N N . TYR A 1 103 ? 8.488 -14.692 -12.321 1.00 84.00 103 TYR A N 1
ATOM 776 C CA . TYR A 1 103 ? 9.781 -14.044 -12.095 1.00 84.00 103 TYR A CA 1
ATOM 777 C C . TYR A 1 103 ? 10.896 -14.636 -12.962 1.00 84.00 103 TYR A C 1
ATOM 779 O O . TYR A 1 103 ? 11.656 -13.883 -13.574 1.00 84.00 103 TYR A O 1
ATOM 787 N N . ASP A 1 104 ? 10.956 -15.964 -13.071 1.00 81.50 104 ASP A N 1
ATOM 788 C CA . ASP A 1 104 ? 11.978 -16.643 -13.874 1.00 81.50 104 ASP A CA 1
ATOM 789 C C . ASP A 1 104 ? 11.789 -16.333 -15.361 1.00 81.50 104 ASP A C 1
ATOM 791 O O . ASP A 1 104 ? 12.720 -15.890 -16.023 1.00 81.50 104 ASP A O 1
ATOM 795 N N . ALA A 1 105 ? 10.553 -16.411 -15.867 1.00 79.94 105 ALA A N 1
ATOM 796 C CA . ALA A 1 105 ? 10.245 -16.063 -17.255 1.00 79.94 105 ALA A CA 1
ATOM 797 C C . ALA A 1 105 ? 10.580 -14.596 -17.591 1.00 79.94 105 ALA A C 1
ATOM 799 O O . ALA A 1 105 ? 11.061 -14.296 -18.686 1.00 79.94 105 ALA A O 1
ATOM 800 N N . LEU A 1 106 ? 10.342 -13.670 -16.655 1.00 80.31 106 LEU A N 1
ATOM 801 C CA . LEU A 1 106 ? 10.726 -12.265 -16.804 1.00 80.31 106 LEU A CA 1
ATOM 802 C C . LEU A 1 106 ? 12.251 -12.094 -16.803 1.00 80.31 106 LEU A C 1
ATOM 804 O O . LEU A 1 106 ? 12.786 -11.368 -17.641 1.00 80.31 106 LEU A O 1
ATOM 808 N N . THR A 1 107 ? 12.946 -12.773 -15.892 1.00 83.19 107 THR A N 1
ATOM 809 C CA . THR A 1 107 ? 14.413 -12.761 -15.787 1.00 83.19 107 THR A CA 1
ATOM 810 C C . THR A 1 107 ? 15.066 -13.320 -17.047 1.00 83.19 107 THR A C 1
ATOM 812 O O . THR A 1 107 ? 15.979 -12.698 -17.598 1.00 83.19 107 THR A O 1
ATOM 815 N N . ASP A 1 108 ? 14.556 -14.440 -17.553 1.00 80.19 108 ASP A N 1
ATOM 816 C CA . ASP A 1 108 ? 15.007 -15.081 -18.785 1.00 80.19 108 ASP A CA 1
ATOM 817 C C . ASP A 1 108 ? 14.796 -14.163 -19.987 1.00 80.19 108 ASP A C 1
ATOM 819 O O . ASP A 1 108 ? 15.705 -13.982 -20.796 1.00 80.19 108 ASP A O 1
ATOM 823 N N . ALA A 1 109 ? 13.634 -13.510 -20.083 1.00 78.25 109 ALA A N 1
ATOM 824 C CA . ALA A 1 109 ? 13.352 -12.560 -21.154 1.00 78.25 109 ALA A CA 1
ATOM 825 C C . ALA A 1 109 ? 14.300 -11.348 -21.124 1.00 78.25 109 ALA A C 1
ATOM 827 O O . ALA A 1 109 ? 14.796 -10.929 -22.172 1.00 78.25 109 ALA A O 1
ATOM 828 N N . ILE A 1 110 ? 14.588 -10.799 -19.938 1.00 80.25 110 ILE A N 1
ATOM 829 C CA . ILE A 1 110 ? 15.535 -9.685 -19.774 1.00 80.25 110 ILE A CA 1
ATOM 830 C C . ILE A 1 110 ? 16.956 -10.128 -20.131 1.00 80.25 110 ILE A C 1
ATOM 832 O O . ILE A 1 110 ? 17.670 -9.405 -20.826 1.00 80.25 110 ILE A O 1
ATOM 836 N N . THR A 1 111 ? 17.359 -11.322 -19.698 1.00 80.56 111 THR A N 1
ATOM 837 C CA . THR A 1 111 ? 18.679 -11.892 -19.991 1.00 80.56 111 THR A CA 1
ATOM 838 C C . THR A 1 111 ? 18.844 -12.137 -21.485 1.00 80.56 111 THR A C 1
ATOM 840 O O . THR A 1 111 ? 19.829 -11.699 -22.075 1.00 80.56 111 THR A O 1
ATOM 843 N N . ALA A 1 112 ? 17.856 -12.763 -22.125 1.00 75.12 112 ALA A N 1
ATOM 844 C CA . ALA A 1 112 ? 17.843 -12.994 -23.564 1.00 75.12 112 ALA A CA 1
ATOM 845 C C . ALA A 1 112 ? 17.904 -11.675 -24.348 1.00 75.12 112 ALA A C 1
ATOM 847 O O . ALA A 1 112 ? 18.664 -11.564 -25.309 1.00 75.12 112 ALA A O 1
ATOM 848 N N . TRP A 1 113 ? 17.167 -10.651 -23.906 1.00 75.25 113 TRP A N 1
ATOM 849 C CA . TRP A 1 113 ? 17.236 -9.310 -24.485 1.00 75.25 113 TRP A CA 1
ATOM 850 C C . TRP A 1 113 ? 18.623 -8.673 -24.316 1.00 75.25 113 TRP A C 1
ATOM 852 O O . TRP A 1 113 ? 19.155 -8.097 -25.264 1.00 75.25 113 TRP A O 1
ATOM 862 N N . HIS A 1 114 ? 19.256 -8.801 -23.149 1.00 77.31 114 HIS A N 1
ATOM 863 C CA . HIS A 1 114 ? 20.611 -8.290 -22.936 1.00 77.31 114 HIS A CA 1
ATOM 864 C C . HIS A 1 114 ? 21.637 -8.997 -23.839 1.00 77.31 114 HIS A C 1
ATOM 866 O O . HIS A 1 114 ? 22.436 -8.340 -24.504 1.00 77.31 114 HIS A O 1
ATOM 872 N N . LEU A 1 115 ? 21.555 -10.327 -23.944 1.00 72.56 115 LEU A N 1
ATOM 873 C CA . LEU A 1 115 ? 22.429 -11.138 -24.799 1.00 72.56 115 LEU A CA 1
ATOM 874 C C . LEU A 1 115 ? 22.210 -10.882 -26.301 1.00 72.56 115 LEU A C 1
ATOM 876 O O . LEU A 1 115 ? 23.143 -10.993 -27.101 1.00 72.56 115 LEU A O 1
ATOM 880 N N . SER A 1 116 ? 20.997 -10.494 -26.709 1.00 68.69 116 SER A N 1
ATOM 881 C CA . SER A 1 116 ? 20.744 -10.112 -28.102 1.00 68.69 116 SER A CA 1
ATOM 882 C C . SER A 1 116 ? 21.419 -8.793 -28.492 1.00 68.69 116 SER A C 1
ATOM 884 O O . SER A 1 116 ? 21.608 -8.547 -29.678 1.00 68.69 116 SER A O 1
ATOM 886 N N . HIS A 1 117 ? 21.776 -7.941 -27.521 1.00 68.69 117 HIS A N 1
ATOM 887 C CA . HIS A 1 117 ? 22.489 -6.683 -27.779 1.00 68.69 117 HIS A CA 1
ATOM 888 C C . HIS A 1 117 ? 24.004 -6.874 -27.885 1.00 68.69 117 HIS A C 1
ATOM 890 O O . HIS A 1 117 ? 24.659 -6.134 -28.615 1.00 68.69 117 HIS A O 1
ATOM 896 N N . THR A 1 118 ? 24.570 -7.862 -27.188 1.00 69.06 118 THR A N 1
ATOM 897 C CA . THR A 1 118 ? 26.018 -8.099 -27.198 1.00 69.06 118 THR A CA 1
ATOM 898 C C . THR A 1 118 ? 26.465 -8.835 -28.456 1.00 69.06 118 THR A C 1
ATOM 900 O O . THR A 1 118 ? 27.398 -8.391 -29.111 1.00 69.06 118 THR A O 1
ATOM 903 N N . SER A 1 119 ? 25.750 -9.881 -28.878 1.00 75.69 119 SER A N 1
ATOM 904 C CA . SER A 1 119 ? 26.176 -10.720 -30.015 1.00 75.69 119 SER A CA 1
ATOM 905 C C . SER A 1 119 ? 26.342 -9.960 -31.341 1.00 75.69 119 SER A C 1
ATOM 907 O O . SER A 1 119 ? 27.404 -10.033 -31.955 1.00 75.69 119 SER A O 1
ATOM 909 N N . GLY A 1 120 ? 25.340 -9.186 -31.773 1.00 82.38 120 GLY A N 1
ATOM 910 C CA . GLY A 1 120 ? 25.404 -8.467 -33.054 1.00 82.38 120 GLY A CA 1
ATOM 911 C C . GLY A 1 120 ? 26.431 -7.327 -33.077 1.00 82.38 120 GLY A C 1
ATOM 912 O O . GLY A 1 120 ? 27.101 -7.111 -34.088 1.00 82.38 120 GLY A O 1
ATOM 913 N N . TYR A 1 121 ? 26.586 -6.614 -31.959 1.00 85.25 121 TYR A N 1
ATOM 914 C CA . TYR A 1 121 ? 27.594 -5.562 -31.834 1.00 85.25 121 TYR A CA 1
ATOM 915 C C . TYR A 1 121 ? 29.008 -6.147 -31.749 1.00 85.25 121 TYR A C 1
ATOM 917 O O . TYR A 1 121 ? 29.906 -5.655 -32.429 1.00 85.25 121 TYR A O 1
ATOM 925 N N . ASP A 1 122 ? 29.209 -7.224 -30.986 1.00 87.00 122 ASP A N 1
ATOM 926 C CA . ASP A 1 122 ? 30.506 -7.894 -30.860 1.00 87.00 122 ASP A CA 1
ATOM 927 C C . ASP A 1 122 ? 30.981 -8.455 -32.207 1.00 87.00 122 ASP A C 1
ATOM 929 O O . ASP A 1 122 ? 32.150 -8.294 -32.567 1.00 87.00 122 ASP A O 1
ATOM 933 N N . GLU A 1 123 ? 30.078 -9.048 -32.995 1.00 90.06 123 GLU A N 1
ATOM 934 C CA . GLU A 1 123 ? 30.368 -9.492 -34.363 1.00 90.06 123 GLU A CA 1
ATOM 935 C C . GLU A 1 123 ? 30.753 -8.321 -35.277 1.00 90.06 123 GLU A C 1
ATOM 937 O O . GLU A 1 123 ? 31.752 -8.401 -35.998 1.00 90.06 123 GLU A O 1
ATOM 942 N N . ALA A 1 124 ? 30.023 -7.203 -35.212 1.00 90.56 124 ALA A N 1
ATOM 943 C CA . ALA A 1 124 ? 30.334 -6.009 -35.993 1.00 90.56 124 ALA A CA 1
ATOM 944 C C . ALA A 1 124 ? 31.671 -5.365 -35.585 1.00 90.56 124 ALA A C 1
ATOM 946 O O . ALA A 1 124 ? 32.444 -4.943 -36.446 1.00 90.56 124 ALA A O 1
ATOM 947 N N . VAL A 1 125 ? 31.982 -5.320 -34.286 1.00 91.88 125 VAL A N 1
ATOM 948 C CA . VAL A 1 125 ? 33.268 -4.838 -33.756 1.00 91.88 125 VAL A CA 1
ATOM 949 C C . VAL A 1 125 ? 34.405 -5.753 -34.188 1.00 91.88 125 VAL A C 1
ATOM 951 O O . VAL A 1 125 ? 35.469 -5.260 -34.566 1.00 91.88 125 VAL A O 1
ATOM 954 N N . LYS A 1 126 ? 34.203 -7.074 -34.155 1.00 94.88 126 LYS A N 1
ATOM 955 C CA . LYS A 1 126 ? 35.192 -8.046 -34.625 1.00 94.88 126 LYS A CA 1
ATOM 956 C C . LYS A 1 126 ? 35.496 -7.840 -36.110 1.00 94.88 126 LYS A C 1
ATOM 958 O O . LYS A 1 126 ? 36.662 -7.670 -36.458 1.00 94.88 126 LYS A O 1
ATOM 963 N N . LEU A 1 127 ? 34.464 -7.765 -36.952 1.00 95.50 127 LEU A N 1
ATOM 964 C CA . LEU A 1 127 ? 34.614 -7.517 -38.387 1.00 95.50 127 LEU A CA 1
ATOM 965 C C . LEU A 1 127 ? 35.314 -6.178 -38.662 1.00 95.50 127 LEU A C 1
ATOM 967 O O . LEU A 1 127 ? 36.220 -6.103 -39.489 1.00 95.50 127 LEU A O 1
ATOM 971 N N . TRP A 1 128 ? 34.935 -5.123 -37.940 1.00 95.88 128 TRP A N 1
ATOM 972 C CA . TRP A 1 128 ? 35.579 -3.817 -38.055 1.00 95.88 128 TRP A CA 1
ATOM 973 C C . TRP A 1 128 ? 37.070 -3.867 -37.690 1.00 95.88 128 TRP A C 1
ATOM 975 O O . TRP A 1 128 ? 37.887 -3.283 -38.399 1.00 95.88 128 TRP A O 1
ATOM 985 N N . ARG A 1 129 ? 37.451 -4.590 -36.626 1.00 96.38 129 ARG A N 1
ATOM 986 C CA . ARG A 1 129 ? 38.862 -4.771 -36.237 1.00 96.38 129 ARG A CA 1
ATOM 987 C C . ARG A 1 129 ? 39.664 -5.505 -37.309 1.00 96.38 129 ARG A C 1
ATOM 989 O O . ARG A 1 129 ? 40.789 -5.102 -37.585 1.00 96.38 129 ARG A O 1
ATOM 996 N N . GLU A 1 130 ? 39.092 -6.545 -37.911 1.00 96.38 130 GLU A N 1
ATOM 997 C CA . GLU A 1 130 ? 39.721 -7.289 -39.011 1.00 96.38 130 GLU A CA 1
ATOM 998 C C . GLU A 1 130 ? 39.938 -6.389 -40.239 1.00 96.38 130 GLU A C 1
ATOM 1000 O O . GLU A 1 130 ? 41.038 -6.344 -40.789 1.00 96.38 130 GLU A O 1
ATOM 1005 N N . GLN A 1 131 ? 38.928 -5.600 -40.619 1.00 94.81 131 GLN A N 1
ATOM 1006 C CA . GLN A 1 131 ? 39.033 -4.633 -41.719 1.00 94.81 131 GLN A CA 1
ATOM 1007 C C . GLN A 1 131 ? 40.053 -3.525 -41.429 1.00 94.81 131 GLN A C 1
ATOM 1009 O O . GLN A 1 131 ? 40.794 -3.113 -42.320 1.00 94.81 131 GLN A O 1
ATOM 1014 N N . LEU A 1 132 ? 40.103 -3.037 -40.187 1.00 95.94 132 LEU A N 1
ATOM 1015 C CA . LEU A 1 132 ? 41.045 -1.999 -39.783 1.00 95.94 132 LEU A CA 1
ATOM 1016 C C . LEU A 1 132 ? 42.486 -2.516 -39.799 1.00 95.94 132 LEU A C 1
ATOM 1018 O O . LEU A 1 132 ? 43.373 -1.798 -40.248 1.00 95.94 132 LEU A O 1
ATOM 1022 N N . ALA A 1 133 ? 42.719 -3.749 -39.342 1.00 95.38 133 ALA A N 1
ATOM 1023 C CA . ALA A 1 133 ? 44.035 -4.377 -39.403 1.00 95.38 133 ALA A CA 1
ATOM 1024 C C . ALA A 1 133 ? 44.526 -4.495 -40.855 1.00 95.38 133 ALA A C 1
ATOM 1026 O O . ALA A 1 133 ? 45.626 -4.043 -41.155 1.00 95.38 133 ALA A O 1
ATOM 1027 N N . ALA A 1 134 ? 43.674 -4.986 -41.764 1.00 93.25 134 ALA A N 1
ATOM 1028 C CA . ALA A 1 134 ? 44.004 -5.083 -43.187 1.00 93.25 134 ALA A CA 1
ATOM 1029 C C . ALA A 1 134 ? 44.348 -3.716 -43.809 1.00 93.25 134 ALA A C 1
ATOM 1031 O O . ALA A 1 134 ? 45.332 -3.595 -44.534 1.00 93.25 134 ALA A O 1
ATOM 1032 N N . TYR A 1 135 ? 43.577 -2.674 -43.477 1.00 93.12 135 TYR A N 1
ATOM 1033 C CA . TYR A 1 135 ? 43.863 -1.303 -43.906 1.00 93.12 135 TYR A CA 1
ATOM 1034 C C . TYR A 1 135 ? 45.218 -0.798 -43.379 1.00 93.12 135 TYR A C 1
ATOM 1036 O O . TYR A 1 135 ? 45.996 -0.206 -44.124 1.00 93.12 135 TYR A O 1
ATOM 1044 N N . LEU A 1 136 ? 45.522 -1.029 -42.097 1.00 93.06 136 LEU A N 1
ATOM 1045 C CA . LEU A 1 136 ? 46.785 -0.595 -41.493 1.00 93.06 136 LEU A CA 1
ATOM 1046 C C . LEU A 1 136 ? 47.994 -1.323 -42.094 1.00 93.06 136 LEU A C 1
ATOM 1048 O O . LEU A 1 136 ? 49.034 -0.695 -42.289 1.00 93.06 136 LEU A O 1
ATOM 1052 N N . ASP A 1 137 ? 47.861 -2.609 -42.417 1.00 92.38 137 ASP A N 1
ATOM 1053 C CA . ASP A 1 137 ? 48.907 -3.378 -43.095 1.00 92.38 137 ASP A CA 1
ATOM 1054 C C . ASP A 1 137 ? 49.181 -2.836 -44.508 1.00 92.38 137 ASP A C 1
ATOM 1056 O O . ASP A 1 137 ? 50.342 -2.674 -44.892 1.00 92.38 137 ASP A O 1
ATOM 1060 N N . GLU A 1 138 ? 48.134 -2.473 -45.260 1.00 90.44 138 GLU A N 1
ATOM 1061 C CA . GLU A 1 138 ? 48.261 -1.844 -46.583 1.00 90.44 138 GLU A CA 1
ATOM 1062 C C . GLU A 1 138 ? 48.983 -0.490 -46.492 1.00 90.44 138 GLU A C 1
ATOM 1064 O O . GLU A 1 138 ? 49.964 -0.268 -47.205 1.00 90.44 138 GLU A O 1
ATOM 1069 N N . VAL A 1 139 ? 48.582 0.374 -45.551 1.00 89.81 139 VAL A N 1
ATOM 1070 C CA . VAL A 1 139 ? 49.244 1.667 -45.291 1.00 89.81 139 VAL A CA 1
ATOM 1071 C C . VAL A 1 139 ? 50.721 1.477 -44.930 1.00 89.81 139 VAL A C 1
ATOM 1073 O O . VAL A 1 139 ? 51.585 2.182 -45.454 1.00 89.81 139 VAL A O 1
ATOM 1076 N N . ASN A 1 140 ? 51.028 0.514 -44.057 1.00 91.50 140 ASN A N 1
ATOM 1077 C CA . ASN A 1 140 ? 52.394 0.247 -43.606 1.00 91.50 140 ASN A CA 1
ATOM 1078 C C . ASN A 1 140 ? 53.282 -0.356 -44.701 1.00 91.50 140 ASN A C 1
ATOM 1080 O O . ASN A 1 140 ? 54.501 -0.194 -44.651 1.00 91.50 140 ASN A O 1
ATOM 1084 N N . SER A 1 141 ? 52.698 -1.033 -45.694 1.00 90.88 141 SER A N 1
ATOM 1085 C CA . SER A 1 141 ? 53.450 -1.623 -46.805 1.00 90.88 141 SER A CA 1
ATOM 1086 C C . SER A 1 141 ? 54.095 -0.577 -47.728 1.00 90.88 141 SER A C 1
ATOM 1088 O O . SER A 1 141 ? 55.044 -0.903 -48.433 1.00 90.88 141 SER A O 1
ATOM 1090 N N . GLY A 1 142 ? 53.662 0.691 -47.668 1.00 73.88 142 GLY A N 1
ATOM 1091 C CA . GLY A 1 142 ? 54.448 1.845 -48.119 1.00 73.88 142 GLY A CA 1
ATOM 1092 C C . GLY A 1 142 ? 54.530 2.094 -49.628 1.00 73.88 142 GLY A C 1
ATOM 1093 O O . GLY A 1 142 ? 55.306 2.959 -50.029 1.00 73.88 142 GLY A O 1
ATOM 1094 N N . TYR A 1 143 ? 53.761 1.391 -50.470 1.00 57.94 143 TYR A N 1
ATOM 1095 C CA . TYR A 1 143 ? 53.908 1.522 -51.928 1.00 57.94 143 TYR A CA 1
ATOM 1096 C C . TYR A 1 143 ? 52.826 2.342 -52.646 1.00 57.94 143 TYR A C 1
ATOM 1098 O O . TYR A 1 143 ? 53.160 2.931 -53.670 1.00 57.94 143 TYR A O 1
ATOM 1106 N N . HIS A 1 144 ? 51.600 2.491 -52.125 1.00 69.12 144 HIS A N 1
ATOM 1107 C CA . HIS A 1 144 ? 50.544 3.326 -52.732 1.00 69.12 144 HIS A CA 1
ATOM 1108 C C . HIS A 1 144 ? 49.536 3.837 -51.684 1.00 69.12 144 HIS A C 1
ATOM 1110 O O . HIS A 1 144 ? 49.423 3.253 -50.609 1.00 69.12 144 HIS A O 1
ATOM 1116 N N . GLU A 1 145 ? 48.807 4.925 -51.988 1.00 79.06 145 GLU A N 1
ATOM 1117 C CA . GLU A 1 145 ? 47.624 5.300 -51.196 1.00 79.06 145 GLU A CA 1
ATOM 1118 C C . GLU A 1 145 ? 46.637 4.119 -51.189 1.00 79.06 145 GLU A C 1
ATOM 1120 O O . GLU A 1 145 ? 46.362 3.575 -52.266 1.00 79.06 145 GLU A O 1
ATOM 1125 N N . PRO A 1 146 ? 46.113 3.714 -50.016 1.00 80.75 146 PRO A N 1
ATOM 1126 C CA . PRO A 1 146 ? 45.159 2.618 -49.928 1.00 80.75 146 PRO A CA 1
ATOM 1127 C C . PRO A 1 146 ? 43.962 2.873 -50.838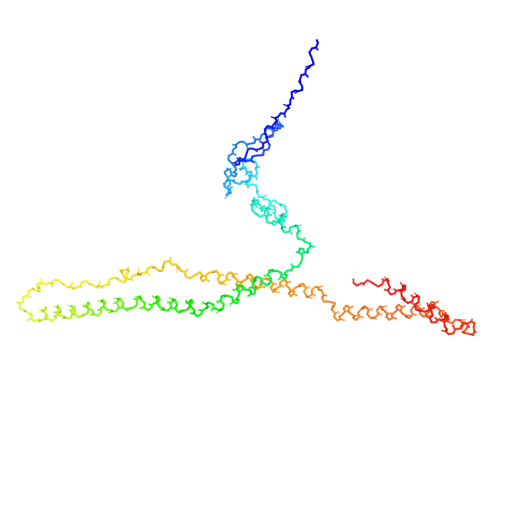 1.00 80.75 146 PRO A C 1
ATOM 1129 O O . PRO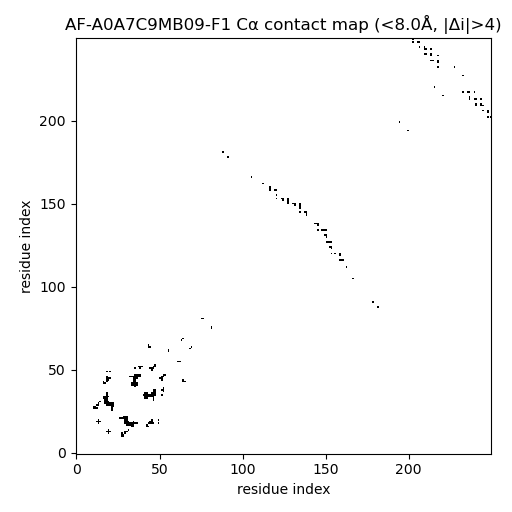 A 1 146 ? 43.412 3.977 -50.865 1.00 80.75 146 PRO A O 1
ATOM 1132 N N . VAL A 1 147 ? 43.520 1.842 -51.555 1.00 82.38 147 VAL A N 1
ATOM 1133 C CA . VAL A 1 147 ? 42.381 1.957 -52.486 1.00 82.38 147 VAL A CA 1
ATOM 1134 C C . VAL A 1 147 ? 41.084 2.303 -51.741 1.00 82.38 147 VAL A C 1
ATOM 1136 O O . VAL A 1 147 ? 40.180 2.928 -52.298 1.00 82.38 147 VAL A O 1
ATOM 1139 N N . MET A 1 148 ? 40.992 1.916 -50.467 1.00 83.12 148 MET A N 1
ATOM 1140 C CA . MET A 1 148 ? 39.845 2.161 -49.599 1.00 83.12 148 MET A CA 1
ATOM 1141 C C . MET A 1 148 ? 40.256 2.998 -48.386 1.00 83.12 148 MET A C 1
ATOM 1143 O O . MET A 1 148 ? 41.284 2.752 -47.762 1.00 83.12 148 MET A O 1
ATOM 1147 N N . GLY A 1 149 ? 39.420 3.971 -48.016 1.00 88.75 149 GLY A N 1
ATOM 1148 C CA . GLY A 1 149 ? 39.583 4.711 -46.762 1.00 88.75 149 GLY A CA 1
ATOM 1149 C C . GLY A 1 149 ? 39.379 3.822 -45.522 1.00 88.75 149 GLY A C 1
ATOM 1150 O O . GLY A 1 149 ? 38.832 2.722 -45.637 1.00 88.75 149 GLY A O 1
ATOM 1151 N N . PRO A 1 150 ? 39.766 4.298 -44.322 1.00 93.56 150 PRO A N 1
ATOM 1152 C CA . PRO A 1 150 ? 39.650 3.517 -43.096 1.00 93.56 150 PRO A CA 1
ATOM 1153 C C . PRO A 1 150 ? 38.188 3.116 -42.828 1.00 93.56 150 PRO A C 1
ATOM 1155 O O . PRO A 1 150 ? 37.282 3.946 -42.996 1.00 93.56 150 PRO A O 1
ATOM 1158 N N . PRO A 1 151 ? 37.928 1.872 -42.385 1.00 94.88 151 PRO A N 1
ATOM 1159 C CA . PRO A 1 151 ? 36.573 1.418 -42.104 1.00 94.88 151 PRO A CA 1
ATOM 1160 C C . PRO A 1 151 ? 35.976 2.208 -40.933 1.00 94.88 151 PRO A C 1
ATOM 1162 O O . PRO A 1 151 ? 36.626 2.436 -39.907 1.00 94.88 151 PRO A O 1
ATOM 1165 N N . ARG A 1 152 ? 34.714 2.631 -41.072 1.00 95.50 152 ARG A N 1
ATOM 1166 C CA . ARG A 1 152 ? 34.009 3.360 -40.007 1.00 95.50 152 ARG A CA 1
ATOM 1167 C C . ARG A 1 152 ? 33.711 2.416 -38.837 1.00 95.50 152 ARG A C 1
ATOM 1169 O O . ARG A 1 152 ? 33.250 1.304 -39.091 1.00 95.50 152 ARG A O 1
ATOM 1176 N N . PRO A 1 153 ? 33.935 2.841 -37.581 1.00 94.06 153 PRO A N 1
ATOM 1177 C CA . PRO A 1 153 ? 33.593 2.023 -36.426 1.00 94.06 153 PRO A CA 1
ATOM 1178 C C . PRO A 1 153 ? 32.078 1.777 -36.367 1.00 94.06 153 PRO A C 1
ATOM 1180 O O . PRO A 1 153 ? 31.304 2.669 -36.737 1.00 94.06 153 PRO A O 1
ATOM 1183 N N . PRO A 1 154 ? 31.640 0.589 -35.913 1.00 91.75 154 PRO A N 1
ATOM 1184 C CA . PRO A 1 154 ? 30.226 0.318 -35.698 1.00 91.75 154 PRO A CA 1
ATOM 1185 C C . PRO A 1 154 ? 29.665 1.286 -34.650 1.00 91.75 154 PRO A C 1
ATOM 1187 O O . PRO A 1 154 ? 30.299 1.552 -33.631 1.00 91.75 154 PRO A O 1
ATOM 1190 N N . ILE A 1 155 ? 28.476 1.822 -34.922 1.00 88.06 155 ILE A N 1
ATOM 1191 C CA . ILE A 1 155 ? 27.773 2.767 -34.048 1.00 88.06 155 ILE A CA 1
ATOM 1192 C C . ILE A 1 155 ? 26.872 1.947 -33.113 1.00 88.06 155 ILE A C 1
ATOM 1194 O O . ILE A 1 155 ? 25.966 1.292 -33.635 1.00 88.06 155 ILE A O 1
ATOM 1198 N N . PRO A 1 156 ? 27.089 1.944 -31.783 1.00 80.12 156 PRO A N 1
ATOM 1199 C CA . PRO A 1 156 ? 26.297 1.146 -30.840 1.00 80.12 156 PRO A CA 1
ATOM 1200 C C . PRO A 1 156 ? 24.782 1.343 -30.992 1.00 80.12 156 PRO A C 1
ATOM 1202 O O . PRO A 1 156 ? 24.020 0.379 -30.966 1.00 80.12 156 PRO A O 1
ATOM 1205 N N . GLU A 1 157 ? 24.354 2.576 -31.261 1.00 81.12 157 GLU A N 1
ATOM 1206 C CA . GLU A 1 157 ? 22.955 2.975 -31.426 1.00 81.12 157 GLU A CA 1
ATOM 1207 C C . GLU A 1 157 ? 22.265 2.281 -32.616 1.00 81.12 157 GLU A C 1
ATOM 1209 O O . GLU A 1 157 ? 21.043 2.141 -32.631 1.00 81.12 157 GLU A O 1
ATOM 1214 N N . ALA A 1 158 ? 23.025 1.812 -33.614 1.00 81.56 158 ALA A N 1
ATOM 1215 C CA . ALA A 1 158 ? 22.487 1.072 -34.759 1.00 81.56 158 ALA A CA 1
ATOM 1216 C C . ALA A 1 158 ? 22.111 -0.384 -34.419 1.00 81.56 158 ALA A C 1
ATOM 1218 O O . ALA A 1 158 ? 21.411 -1.030 -35.198 1.00 81.56 158 ALA A O 1
ATOM 1219 N N . PHE A 1 159 ? 22.560 -0.887 -33.265 1.00 78.06 159 PHE A N 1
ATOM 1220 C CA . PHE A 1 159 ? 22.291 -2.240 -32.766 1.00 78.06 159 PHE A CA 1
ATOM 1221 C C . PHE A 1 159 ? 21.259 -2.246 -31.626 1.00 78.06 159 PHE A C 1
ATOM 1223 O O . PHE A 1 159 ? 20.935 -3.304 -31.086 1.00 78.06 159 PHE A O 1
ATOM 1230 N N . GLU A 1 160 ? 20.703 -1.081 -31.270 1.00 68.81 160 GLU A N 1
ATOM 1231 C CA . GLU A 1 160 ? 19.643 -0.959 -30.271 1.00 68.81 160 GLU A CA 1
ATOM 1232 C C . GLU A 1 160 ? 18.306 -1.488 -30.812 1.00 68.81 160 GLU A C 1
ATOM 1234 O O . GLU A 1 160 ? 17.476 -0.752 -31.356 1.00 68.81 160 GLU A O 1
ATOM 1239 N N . ASN A 1 161 ? 18.032 -2.773 -30.592 1.00 68.31 161 ASN A N 1
ATOM 1240 C CA . ASN A 1 161 ? 16.674 -3.292 -30.699 1.00 68.31 161 ASN A CA 1
ATOM 1241 C C . ASN A 1 161 ? 15.903 -2.869 -29.447 1.00 68.31 161 ASN A C 1
ATOM 1243 O O . ASN A 1 161 ? 15.853 -3.593 -28.446 1.00 68.31 161 ASN A O 1
ATOM 1247 N N . LYS A 1 162 ? 15.299 -1.672 -29.502 1.00 58.16 162 LYS A N 1
ATOM 1248 C CA . LYS A 1 162 ? 14.454 -1.161 -28.416 1.00 58.16 162 LYS A CA 1
ATOM 1249 C C . LYS A 1 162 ? 13.452 -2.246 -28.010 1.00 58.16 162 LYS A C 1
ATOM 1251 O O . LYS A 1 162 ? 12.697 -2.716 -28.870 1.00 58.16 162 LYS A O 1
ATOM 1256 N N . PRO A 1 163 ? 13.423 -2.658 -26.731 1.00 58.69 163 PRO A N 1
ATOM 1257 C CA . PRO A 1 163 ? 12.446 -3.627 -26.277 1.00 58.69 163 PRO A CA 1
ATOM 1258 C C . PRO A 1 163 ? 11.062 -3.059 -26.580 1.00 58.69 163 PRO A C 1
ATOM 1260 O O . PRO A 1 163 ? 10.760 -1.915 -26.237 1.00 58.69 163 PRO A O 1
ATOM 1263 N N . ARG A 1 164 ? 10.219 -3.849 -27.255 1.00 59.53 164 ARG A N 1
ATOM 1264 C CA . ARG A 1 164 ? 8.848 -3.425 -27.592 1.00 59.53 164 ARG A CA 1
ATOM 1265 C C . ARG A 1 164 ? 8.033 -3.097 -26.342 1.00 59.53 164 ARG A C 1
ATOM 1267 O O . ARG A 1 164 ? 7.069 -2.344 -26.424 1.00 59.53 164 ARG A O 1
ATOM 1274 N N . GLN A 1 165 ? 8.438 -3.647 -25.199 1.00 60.12 165 GLN A N 1
ATOM 1275 C CA . GLN A 1 165 ? 7.843 -3.378 -23.907 1.00 60.12 165 GLN A CA 1
ATOM 1276 C C . GLN A 1 165 ? 8.936 -3.459 -22.842 1.00 60.12 165 GLN A C 1
ATOM 1278 O O . GLN A 1 165 ? 9.562 -4.504 -22.670 1.00 60.12 165 GLN A O 1
ATOM 1283 N N . ALA A 1 166 ? 9.201 -2.347 -22.158 1.00 63.38 166 ALA A N 1
ATOM 1284 C CA . ALA A 1 166 ? 10.042 -2.378 -20.972 1.00 63.38 166 ALA A CA 1
ATOM 1285 C C . ALA A 1 166 ? 9.294 -3.163 -19.879 1.00 63.38 166 ALA A C 1
ATOM 1287 O O . ALA A 1 166 ? 8.103 -2.900 -19.674 1.00 63.38 166 ALA A O 1
ATOM 1288 N N . PRO A 1 167 ? 9.950 -4.104 -19.177 1.00 63.19 167 PRO A N 1
ATOM 1289 C CA . PRO A 1 167 ? 9.401 -4.647 -17.946 1.00 63.19 167 PRO A CA 1
ATOM 1290 C C . PRO A 1 167 ? 9.086 -3.470 -17.024 1.00 63.19 167 PRO A C 1
ATOM 1292 O O . PRO A 1 167 ? 9.942 -2.610 -16.801 1.00 63.19 167 PRO A O 1
ATOM 1295 N N . ASP A 1 168 ? 7.855 -3.390 -16.527 1.00 70.00 168 ASP A N 1
ATOM 1296 C CA . ASP A 1 168 ? 7.443 -2.297 -15.651 1.00 70.00 168 ASP A CA 1
ATOM 1297 C C . ASP A 1 168 ? 8.016 -2.522 -14.244 1.00 70.00 168 ASP A C 1
ATOM 1299 O O . ASP A 1 168 ? 7.319 -2.891 -13.304 1.00 70.00 168 ASP A O 1
ATOM 1303 N N . ILE A 1 169 ? 9.326 -2.327 -14.093 1.00 70.06 169 ILE A N 1
ATOM 1304 C CA . ILE A 1 169 ? 10.045 -2.463 -12.818 1.00 70.06 169 ILE A CA 1
ATOM 1305 C C . ILE A 1 169 ? 9.498 -1.456 -11.788 1.00 70.06 169 ILE A C 1
ATOM 1307 O O . ILE A 1 169 ? 9.511 -1.705 -10.581 1.00 70.06 169 ILE A O 1
ATOM 1311 N N . LEU A 1 170 ? 8.955 -0.327 -12.256 1.00 70.44 170 LEU A N 1
ATOM 1312 C CA . LEU A 1 170 ? 8.350 0.689 -11.400 1.00 70.44 170 LEU A CA 1
ATOM 1313 C C . LEU A 1 170 ? 7.037 0.199 -10.773 1.00 70.44 170 LEU A C 1
ATOM 1315 O O . LEU A 1 170 ? 6.748 0.553 -9.625 1.00 70.44 170 LEU A O 1
ATOM 1319 N N . SER A 1 171 ? 6.276 -0.653 -11.469 1.00 71.88 171 SER A N 1
ATOM 1320 C CA . SER A 1 171 ? 5.069 -1.275 -10.911 1.00 71.88 171 SER A CA 1
ATOM 1321 C C . SER A 1 171 ? 5.362 -2.148 -9.690 1.00 71.88 171 SER A C 1
ATOM 1323 O O . SER A 1 171 ? 4.605 -2.097 -8.722 1.00 71.88 171 SER A O 1
ATOM 1325 N N . VAL A 1 172 ? 6.500 -2.851 -9.671 1.00 72.31 172 VAL A N 1
ATOM 1326 C CA . VAL A 1 172 ? 6.914 -3.711 -8.549 1.00 72.31 172 VAL A CA 1
ATOM 1327 C C . VAL A 1 172 ? 7.191 -2.880 -7.297 1.00 72.31 172 VAL A C 1
ATOM 1329 O O . VAL A 1 172 ? 6.709 -3.200 -6.212 1.00 72.31 172 VAL A O 1
ATOM 1332 N N . GLY A 1 173 ? 7.907 -1.760 -7.439 1.00 76.19 173 GLY A N 1
ATOM 1333 C CA . GLY A 1 173 ? 8.192 -0.866 -6.313 1.00 76.19 173 GLY A CA 1
ATOM 1334 C C . GLY A 1 173 ? 6.933 -0.222 -5.723 1.00 76.19 173 GLY A C 1
ATOM 1335 O O . GLY A 1 173 ? 6.822 -0.068 -4.504 1.00 76.19 173 GLY A O 1
ATOM 1336 N N . LYS A 1 174 ? 5.961 0.132 -6.574 1.00 78.19 174 LYS A N 1
ATOM 1337 C CA . LYS A 1 174 ? 4.652 0.620 -6.121 1.00 78.19 174 LYS A CA 1
ATOM 1338 C C . LYS A 1 174 ? 3.883 -0.479 -5.385 1.00 78.19 174 LYS A C 1
ATOM 1340 O O . LYS A 1 174 ? 3.369 -0.234 -4.301 1.00 78.19 174 LYS A O 1
ATOM 1345 N N . PHE A 1 175 ? 3.871 -1.685 -5.939 1.00 73.81 175 PHE A N 1
ATOM 1346 C CA . PHE A 1 175 ? 3.172 -2.829 -5.371 1.00 73.81 175 PHE A CA 1
ATOM 1347 C C . PHE A 1 175 ? 3.690 -3.217 -3.979 1.00 73.81 175 PHE A C 1
ATOM 1349 O O . PHE A 1 175 ? 2.896 -3.385 -3.058 1.00 73.81 175 PHE A O 1
ATOM 1356 N N . ILE A 1 176 ? 5.015 -3.260 -3.786 1.00 76.56 176 ILE A N 1
ATOM 1357 C CA . ILE A 1 176 ? 5.622 -3.503 -2.466 1.00 76.56 176 ILE A CA 1
ATOM 1358 C C . ILE A 1 176 ? 5.149 -2.456 -1.451 1.00 76.56 176 ILE A C 1
ATOM 1360 O O . ILE A 1 176 ? 4.794 -2.800 -0.328 1.00 76.56 176 ILE A O 1
ATOM 1364 N N . ARG A 1 177 ? 5.103 -1.178 -1.844 1.00 80.81 177 ARG A N 1
ATOM 1365 C CA . ARG A 1 177 ? 4.642 -0.097 -0.964 1.00 80.81 177 ARG A CA 1
ATOM 1366 C C . ARG A 1 177 ? 3.170 -0.252 -0.581 1.00 80.81 177 ARG A C 1
ATOM 1368 O O . ARG A 1 177 ? 2.831 -0.029 0.579 1.00 80.81 177 ARG A O 1
ATOM 1375 N N . ASP A 1 178 ? 2.326 -0.630 -1.538 1.00 79.44 178 ASP A N 1
ATOM 1376 C CA . ASP A 1 178 ? 0.896 -0.846 -1.310 1.00 79.44 178 ASP A CA 1
ATOM 1377 C C . ASP A 1 178 ? 0.674 -2.016 -0.325 1.00 79.44 178 ASP A C 1
ATOM 1379 O O . ASP A 1 178 ? -0.121 -1.891 0.607 1.00 79.44 178 ASP A O 1
ATOM 1383 N N . ILE A 1 179 ? 1.453 -3.103 -0.444 1.00 77.19 179 ILE A N 1
ATOM 1384 C CA . ILE A 1 179 ? 1.446 -4.225 0.514 1.00 77.19 179 ILE A CA 1
ATOM 1385 C C . ILE A 1 179 ? 1.872 -3.765 1.909 1.00 77.19 179 ILE A C 1
ATOM 1387 O O . ILE A 1 179 ? 1.168 -4.045 2.880 1.00 77.19 179 ILE A O 1
ATOM 1391 N N . THR A 1 180 ? 2.997 -3.051 2.027 1.00 77.62 180 THR A N 1
ATOM 1392 C CA . THR A 1 180 ? 3.490 -2.568 3.326 1.00 77.62 180 THR A CA 1
ATOM 1393 C C . THR A 1 180 ? 2.446 -1.700 4.024 1.00 77.62 180 THR A C 1
ATOM 1395 O O . THR A 1 180 ? 2.178 -1.908 5.204 1.00 77.62 180 THR A O 1
ATOM 1398 N N . GLY A 1 181 ? 1.790 -0.789 3.296 1.00 83.75 181 GLY A N 1
ATOM 1399 C CA . GLY A 1 181 ? 0.753 0.072 3.867 1.00 83.75 181 GLY A CA 1
ATOM 1400 C C . GLY A 1 181 ? -0.457 -0.700 4.400 1.00 83.75 181 GLY A C 1
ATOM 1401 O O . GLY A 1 181 ? -1.014 -0.334 5.435 1.00 83.75 181 GLY A O 1
ATOM 1402 N N . ILE A 1 182 ? -0.851 -1.790 3.737 1.00 80.19 182 ILE A N 1
ATOM 1403 C CA . ILE A 1 182 ? -1.951 -2.644 4.202 1.00 80.19 182 ILE A CA 1
ATOM 1404 C C . ILE A 1 182 ? -1.537 -3.473 5.424 1.00 80.19 182 ILE A C 1
ATOM 1406 O O . ILE A 1 182 ? -2.303 -3.562 6.384 1.00 80.19 182 ILE A O 1
ATOM 1410 N N . VAL A 1 183 ? -0.317 -4.016 5.447 1.00 75.62 183 VAL A N 1
ATOM 1411 C CA . VAL A 1 183 ? 0.216 -4.728 6.622 1.00 75.62 183 VAL A CA 1
ATOM 1412 C C . VAL A 1 183 ? 0.288 -3.803 7.838 1.00 75.62 183 VAL A C 1
ATOM 1414 O O . VAL A 1 183 ? -0.148 -4.189 8.919 1.00 75.62 183 VAL A O 1
ATOM 1417 N N . GLU A 1 184 ? 0.769 -2.571 7.667 1.00 78.94 184 GLU A N 1
ATOM 1418 C CA . GLU A 1 184 ? 0.804 -1.565 8.736 1.00 78.94 184 GLU A CA 1
ATOM 1419 C C . GLU A 1 184 ? -0.602 -1.242 9.263 1.00 78.94 184 GLU A C 1
ATOM 1421 O O . GLU A 1 184 ? -0.806 -1.137 10.473 1.00 78.94 184 GLU A O 1
ATOM 1426 N N . GLN A 1 185 ? -1.596 -1.120 8.376 1.00 78.19 185 GLN A N 1
ATOM 1427 C CA . GLN A 1 185 ? -2.986 -0.900 8.784 1.00 78.19 185 GLN A CA 1
ATOM 1428 C C . GLN A 1 185 ? -3.563 -2.087 9.558 1.00 78.19 185 GLN A C 1
ATOM 1430 O O . GLN A 1 185 ? -4.239 -1.871 10.563 1.00 78.19 185 GLN A O 1
ATOM 1435 N N . LEU A 1 186 ? -3.290 -3.322 9.130 1.00 73.62 186 LEU A N 1
ATOM 1436 C CA . LEU A 1 186 ? -3.716 -4.522 9.851 1.00 73.62 186 LEU A CA 1
ATOM 1437 C C . LEU A 1 186 ? -3.060 -4.624 11.222 1.00 73.62 186 LEU A C 1
ATOM 1439 O O . LEU A 1 186 ? -3.756 -4.857 12.202 1.00 73.62 186 LEU A O 1
ATOM 1443 N N . GLN A 1 187 ? -1.747 -4.405 11.306 1.00 74.75 187 GLN A N 1
ATOM 1444 C CA . GLN A 1 187 ? -1.024 -4.405 12.577 1.00 74.75 187 GLN A CA 1
ATOM 1445 C C . GLN A 1 187 ? -1.561 -3.336 13.520 1.00 74.75 187 GLN A C 1
ATOM 1447 O O . GLN A 1 187 ? -1.716 -3.598 14.708 1.00 74.75 187 GLN A O 1
ATOM 1452 N N . LYS A 1 188 ? -1.896 -2.156 12.989 1.00 79.25 188 LYS A N 1
ATOM 1453 C CA . LYS A 1 188 ? -2.519 -1.089 13.767 1.00 79.25 188 LYS A CA 1
ATOM 1454 C C . LYS A 1 188 ? -3.918 -1.471 14.258 1.00 79.25 188 LYS A C 1
ATOM 1456 O O . LYS A 1 188 ? -4.248 -1.226 15.409 1.00 79.25 188 LYS A O 1
ATOM 1461 N N . ARG A 1 189 ? -4.744 -2.091 13.413 1.00 74.94 189 ARG A N 1
ATOM 1462 C CA . ARG A 1 189 ? -6.082 -2.560 13.814 1.00 74.94 189 ARG A CA 1
ATOM 1463 C C . ARG A 1 189 ? -6.004 -3.667 14.857 1.00 74.94 189 ARG A C 1
ATOM 1465 O O . ARG A 1 189 ? -6.745 -3.628 15.828 1.00 74.94 189 ARG A O 1
ATOM 1472 N N . ASP A 1 190 ? -5.084 -4.606 14.682 1.00 75.00 190 ASP A N 1
ATOM 1473 C CA . ASP A 1 190 ? -4.823 -5.682 15.634 1.00 75.00 190 ASP A CA 1
ATOM 1474 C C . ASP A 1 190 ? -4.262 -5.123 16.954 1.00 75.00 190 ASP A C 1
ATOM 1476 O O . ASP A 1 190 ? -4.683 -5.547 18.024 1.00 75.00 190 ASP A O 1
ATOM 1480 N N . SER A 1 191 ? -3.396 -4.102 16.922 1.00 74.50 191 SER A N 1
ATOM 1481 C CA . SER A 1 191 ? -2.955 -3.420 18.147 1.00 74.50 191 SER A CA 1
ATOM 1482 C C . SER A 1 191 ? -4.081 -2.650 18.836 1.00 74.50 191 SER A C 1
ATOM 1484 O O . SER A 1 191 ? -4.150 -2.670 20.059 1.00 74.50 191 SER A O 1
ATOM 1486 N N . ASP A 1 192 ? -4.969 -2.011 18.068 1.00 78.25 192 ASP A N 1
ATOM 1487 C CA . ASP A 1 192 ? -6.105 -1.246 18.597 1.00 78.25 192 ASP A CA 1
ATOM 1488 C C . ASP A 1 192 ? -7.223 -2.170 19.137 1.00 78.25 192 ASP A C 1
ATOM 1490 O O . ASP A 1 192 ? -8.001 -1.756 19.993 1.00 78.25 192 ASP A O 1
ATOM 1494 N N . GLN A 1 193 ? -7.308 -3.424 18.670 1.00 70.06 193 GLN A N 1
ATOM 1495 C CA . GLN A 1 193 ? -8.277 -4.434 19.133 1.00 70.06 193 GLN A CA 1
ATOM 1496 C C . GLN A 1 193 ? -7.755 -5.339 20.257 1.00 70.06 193 GLN A C 1
ATOM 1498 O O . GLN A 1 193 ? -8.529 -6.090 20.856 1.00 70.06 193 GLN A O 1
ATOM 1503 N N . ARG A 1 194 ? -6.460 -5.296 20.574 1.00 71.00 194 ARG A N 1
ATOM 1504 C CA . ARG A 1 194 ? -5.897 -6.071 21.681 1.00 71.00 194 ARG A CA 1
ATOM 1505 C C . ARG A 1 194 ? -6.116 -5.328 22.990 1.00 71.00 194 ARG A C 1
ATOM 1507 O O . ARG A 1 194 ? -5.481 -4.310 23.244 1.00 71.00 194 ARG A O 1
ATOM 1514 N N . ILE A 1 195 ? -6.959 -5.895 23.856 1.00 75.81 195 ILE A N 1
ATOM 1515 C CA . ILE A 1 195 ? -6.974 -5.546 25.281 1.00 75.81 195 ILE A CA 1
ATOM 1516 C C . ILE A 1 195 ? -5.541 -5.726 25.786 1.00 75.81 195 ILE A C 1
ATOM 1518 O O . ILE A 1 195 ? -4.990 -6.831 25.736 1.00 75.81 195 ILE A O 1
ATOM 1522 N N . THR A 1 196 ? -4.906 -4.637 26.215 1.00 82.56 196 THR A N 1
ATOM 1523 C CA . THR A 1 196 ? -3.544 -4.730 26.739 1.00 82.56 196 THR A CA 1
ATOM 1524 C C . THR A 1 196 ? -3.563 -5.531 28.042 1.00 82.56 196 THR A C 1
ATOM 1526 O O . THR A 1 196 ? -4.573 -5.575 28.742 1.00 82.56 196 THR A O 1
ATOM 1529 N N . LEU A 1 197 ? -2.444 -6.155 28.430 1.00 75.62 197 LEU A N 1
ATOM 1530 C CA . LEU A 1 197 ? -2.365 -6.831 29.737 1.00 75.62 197 LEU A CA 1
ATOM 1531 C C . LEU A 1 197 ? -2.668 -5.878 30.905 1.00 75.62 197 LEU A C 1
ATOM 1533 O O . LEU A 1 197 ? -3.164 -6.310 31.941 1.00 75.62 197 LEU A O 1
ATOM 1537 N N . VAL A 1 198 ? -2.400 -4.582 30.727 1.00 83.94 198 VAL A N 1
ATOM 1538 C CA . VAL A 1 198 ? -2.735 -3.539 31.702 1.00 83.94 198 VAL A CA 1
ATOM 1539 C C . VAL A 1 198 ? -4.249 -3.340 31.781 1.00 83.94 198 VAL A C 1
ATOM 1541 O O . VAL A 1 198 ? -4.796 -3.323 32.881 1.00 83.94 198 VAL A O 1
ATOM 1544 N N . ASP A 1 199 ? -4.936 -3.253 30.640 1.00 84.69 199 ASP A N 1
ATOM 1545 C CA . ASP A 1 199 ? -6.398 -3.140 30.600 1.00 84.69 199 ASP A CA 1
ATOM 1546 C C . ASP A 1 199 ? -7.074 -4.393 31.157 1.00 84.69 199 ASP A C 1
ATOM 1548 O O . ASP A 1 199 ? -8.033 -4.283 31.920 1.00 84.69 199 ASP A O 1
ATOM 1552 N N . LEU A 1 200 ? -6.535 -5.577 30.850 1.00 85.12 200 LEU A N 1
ATOM 1553 C CA . LEU A 1 200 ? -7.011 -6.840 31.404 1.00 85.12 200 LEU A CA 1
ATOM 1554 C C . LEU A 1 200 ? -6.855 -6.869 32.927 1.00 85.12 200 LEU A C 1
ATOM 1556 O O . LEU A 1 200 ? -7.817 -7.180 33.623 1.00 85.12 200 LEU A O 1
ATOM 1560 N N . ASN A 1 201 ? -5.682 -6.505 33.455 1.00 91.50 201 ASN A N 1
ATOM 1561 C CA . ASN A 1 201 ? -5.464 -6.430 34.900 1.00 91.50 201 ASN A CA 1
ATOM 1562 C C . ASN A 1 201 ? -6.417 -5.431 35.558 1.00 91.50 201 ASN A C 1
ATOM 1564 O O . ASN A 1 201 ? -7.022 -5.762 36.570 1.00 91.50 201 ASN A O 1
ATOM 1568 N N . ARG A 1 202 ? -6.625 -4.256 34.954 1.00 92.38 202 ARG A N 1
ATOM 1569 C CA . ARG A 1 202 ? -7.585 -3.261 35.450 1.00 92.38 202 ARG A CA 1
ATOM 1570 C C . ARG A 1 202 ? -9.009 -3.822 35.502 1.00 92.38 202 ARG A C 1
ATOM 1572 O O . ARG A 1 202 ? -9.703 -3.631 36.497 1.00 92.38 202 ARG A O 1
ATOM 1579 N N . ILE A 1 203 ? -9.441 -4.527 34.454 1.00 92.50 203 ILE A N 1
ATOM 1580 C CA . ILE A 1 203 ? -10.760 -5.173 34.407 1.00 92.50 203 ILE A CA 1
ATOM 1581 C C . ILE A 1 203 ? -10.861 -6.260 35.487 1.00 92.50 203 ILE A C 1
ATOM 1583 O O . ILE A 1 203 ? -11.863 -6.316 36.194 1.00 92.50 203 ILE A O 1
ATOM 1587 N N . LEU A 1 204 ? -9.828 -7.090 35.661 1.00 93.50 204 LEU A N 1
ATOM 1588 C CA . LEU A 1 204 ? -9.796 -8.146 36.679 1.00 93.50 204 LEU A CA 1
ATOM 1589 C C . LEU A 1 204 ? -9.804 -7.588 38.109 1.00 93.50 204 LEU A C 1
ATOM 1591 O O . LEU A 1 204 ? -10.525 -8.103 38.962 1.00 93.50 204 LEU A O 1
ATOM 1595 N N . GLU A 1 205 ? -9.053 -6.521 38.373 1.00 95.62 205 GLU A N 1
ATOM 1596 C CA . GLU A 1 205 ? -9.066 -5.820 39.660 1.00 95.62 205 GLU A CA 1
ATOM 1597 C C . GLU A 1 205 ? -10.454 -5.240 39.952 1.00 95.62 205 GLU A C 1
ATOM 1599 O O . GLU A 1 205 ? -10.988 -5.428 41.048 1.00 95.62 205 GLU A O 1
ATOM 1604 N N . GLN A 1 206 ? -11.082 -4.604 38.960 1.00 95.12 206 GLN A N 1
ATOM 1605 C CA . GLN A 1 206 ? -12.426 -4.051 39.104 1.00 95.12 206 GLN A CA 1
ATOM 1606 C C . GLN A 1 206 ? -13.485 -5.146 39.315 1.00 95.12 206 GLN A C 1
ATOM 1608 O O . GLN A 1 206 ? -14.356 -4.993 40.171 1.00 95.12 206 GLN A O 1
ATOM 1613 N N . LEU A 1 207 ? -13.376 -6.278 38.610 1.00 94.19 207 LEU A N 1
ATOM 1614 C CA . LEU A 1 207 ? -14.208 -7.466 38.841 1.00 94.19 207 LEU A CA 1
ATOM 1615 C C . LEU A 1 207 ? -14.054 -7.984 40.276 1.00 94.19 207 LEU A C 1
ATOM 1617 O O . LEU A 1 207 ? -15.051 -8.317 40.919 1.00 94.19 207 LEU A O 1
ATOM 1621 N N . GLY A 1 208 ? -12.827 -8.018 40.802 1.00 94.06 208 GLY A N 1
ATOM 1622 C CA . GLY A 1 208 ? -12.551 -8.408 42.184 1.00 94.06 208 GLY A CA 1
ATOM 1623 C C . GLY A 1 208 ? -13.232 -7.486 43.200 1.00 94.06 208 GLY A C 1
ATOM 1624 O O . GLY A 1 208 ? -13.923 -7.967 44.099 1.00 94.06 208 GLY A O 1
ATOM 1625 N N . VAL A 1 209 ? -13.099 -6.168 43.024 1.00 96.19 209 VAL A N 1
ATOM 1626 C CA . VAL A 1 209 ? -13.739 -5.160 43.889 1.00 96.19 209 VAL A CA 1
ATOM 1627 C C . VAL A 1 209 ? -15.263 -5.293 43.864 1.00 96.19 209 VAL A C 1
ATOM 1629 O O . VAL A 1 209 ? -15.887 -5.373 44.922 1.00 96.19 209 VAL A O 1
ATOM 1632 N N . GLU A 1 210 ? -15.868 -5.388 42.678 1.00 96.00 210 GLU A N 1
ATOM 1633 C CA . GLU A 1 210 ? -17.324 -5.521 42.556 1.00 96.00 210 GLU A CA 1
ATOM 1634 C C . GLU A 1 210 ? -17.846 -6.850 43.105 1.00 96.00 210 GLU A C 1
ATOM 1636 O O . GLU A 1 210 ? -18.940 -6.889 43.665 1.00 96.00 210 GLU A O 1
ATOM 1641 N N . THR A 1 211 ? -17.057 -7.924 43.027 1.00 95.75 211 THR A N 1
ATOM 1642 C CA . THR A 1 211 ? -17.403 -9.203 43.664 1.00 95.75 211 THR A CA 1
ATOM 1643 C C . THR A 1 211 ? -17.430 -9.057 45.183 1.00 95.75 211 THR A C 1
ATOM 1645 O O . THR A 1 211 ? -18.396 -9.465 45.820 1.00 95.75 211 THR A O 1
ATOM 1648 N N . VAL A 1 212 ? -16.423 -8.414 45.787 1.00 95.94 212 VAL A N 1
ATOM 1649 C CA . VAL A 1 212 ? -16.415 -8.146 47.238 1.00 95.94 212 VAL A CA 1
ATOM 1650 C C . VAL A 1 212 ? -17.604 -7.270 47.643 1.00 95.94 212 VAL A C 1
ATOM 1652 O O . VAL A 1 212 ? -18.232 -7.526 48.670 1.00 95.94 212 VAL A O 1
ATOM 1655 N N . HIS A 1 213 ? -17.942 -6.259 46.842 1.00 95.56 213 HIS A N 1
ATOM 1656 C CA . HIS A 1 213 ? -19.116 -5.419 47.082 1.00 95.56 213 HIS A CA 1
ATOM 1657 C C . HIS A 1 213 ? -20.424 -6.211 46.976 1.00 95.56 213 HIS A C 1
ATOM 1659 O O . HIS A 1 213 ? -21.291 -6.039 47.829 1.00 95.56 213 HIS A O 1
ATOM 1665 N N . ALA A 1 214 ? -20.550 -7.106 45.992 1.00 95.25 214 ALA A N 1
ATOM 1666 C CA . ALA A 1 214 ? -21.695 -8.002 45.862 1.00 95.25 214 ALA A CA 1
ATOM 1667 C C . ALA A 1 214 ? -21.846 -8.904 47.095 1.00 95.25 214 ALA A C 1
ATOM 1669 O O . ALA A 1 214 ? -22.945 -9.024 47.633 1.00 95.25 214 ALA A O 1
ATOM 1670 N N . VAL A 1 215 ? -20.740 -9.477 47.591 1.00 95.00 215 VAL A N 1
ATOM 1671 C CA . VAL A 1 215 ? -20.761 -10.296 48.812 1.00 95.00 215 VAL A CA 1
ATOM 1672 C C . VAL A 1 215 ? -21.226 -9.486 50.016 1.00 95.00 215 VAL A C 1
ATOM 1674 O O . VAL A 1 215 ? -22.106 -9.948 50.728 1.00 95.00 215 VAL A O 1
ATOM 1677 N N . LYS A 1 216 ? -20.689 -8.280 50.228 1.00 95.75 216 LYS A N 1
ATOM 1678 C CA . LYS A 1 216 ? -21.087 -7.417 51.354 1.00 95.75 216 LYS A CA 1
ATOM 1679 C C . LYS A 1 216 ? -22.534 -6.933 51.272 1.00 95.75 216 LYS A C 1
ATOM 1681 O O . LYS A 1 216 ? -23.150 -6.682 52.299 1.00 95.75 216 LYS A O 1
ATOM 1686 N N . GLU A 1 217 ? -23.062 -6.762 50.063 1.00 94.88 217 GLU A N 1
ATOM 1687 C CA . GLU A 1 217 ? -24.457 -6.368 49.846 1.00 94.88 217 GLU A CA 1
ATOM 1688 C C . GLU A 1 217 ? -25.425 -7.504 50.196 1.00 94.88 217 GLU A C 1
ATOM 1690 O O . GLU A 1 217 ? -26.453 -7.255 50.818 1.00 94.88 217 GLU A O 1
ATOM 1695 N N . VAL A 1 218 ? -25.090 -8.743 49.823 1.00 95.56 218 VAL A N 1
ATOM 1696 C CA . VAL A 1 218 ? -25.927 -9.923 50.102 1.00 95.56 218 VAL A CA 1
ATOM 1697 C C . VAL A 1 218 ? -25.721 -10.452 51.525 1.00 95.56 218 VAL A C 1
ATOM 1699 O O . VAL A 1 218 ? -26.656 -10.961 52.135 1.00 95.56 218 VAL A O 1
ATOM 1702 N N . ILE A 1 219 ? -24.507 -10.322 52.064 1.00 94.88 219 ILE A N 1
ATOM 1703 C CA . ILE A 1 219 ? -24.123 -10.744 53.415 1.00 94.88 219 ILE A CA 1
ATOM 1704 C C . ILE A 1 219 ? -23.574 -9.531 54.184 1.00 94.88 219 ILE A C 1
ATOM 1706 O O . ILE A 1 219 ? -22.354 -9.368 54.289 1.00 94.88 219 ILE A O 1
ATOM 1710 N N . PRO A 1 220 ? -24.452 -8.663 54.717 1.00 92.00 220 PRO A N 1
ATOM 1711 C CA . PRO A 1 220 ? -24.067 -7.659 55.705 1.00 92.00 220 PRO A CA 1
ATOM 1712 C C . PRO A 1 220 ? -23.332 -8.274 56.908 1.00 92.00 220 PRO A C 1
ATOM 1714 O O . PRO A 1 220 ? -23.618 -9.410 57.294 1.00 92.00 220 PRO A O 1
ATOM 1717 N N . ASP A 1 221 ? -22.426 -7.515 57.534 1.00 90.38 221 ASP A N 1
ATOM 1718 C CA . ASP A 1 221 ? -21.581 -7.987 58.649 1.00 90.38 221 ASP A CA 1
ATOM 1719 C C . ASP A 1 221 ? -22.386 -8.486 59.872 1.00 90.38 221 ASP A C 1
ATOM 1721 O O . ASP A 1 221 ? -21.884 -9.275 60.671 1.00 90.38 221 ASP A O 1
ATOM 1725 N N . ASP A 1 222 ? -23.633 -8.043 60.022 1.00 91.56 222 ASP A N 1
ATOM 1726 C CA . ASP A 1 222 ? -24.566 -8.377 61.102 1.00 91.56 222 ASP A CA 1
ATOM 1727 C C . ASP A 1 222 ? -25.609 -9.444 60.720 1.00 91.56 222 ASP A C 1
ATOM 1729 O O . ASP A 1 222 ? -26.531 -9.726 61.489 1.00 91.56 222 ASP A O 1
ATOM 1733 N N . THR A 1 223 ? -25.469 -10.067 59.548 1.00 87.69 223 THR A N 1
ATOM 1734 C CA . THR A 1 223 ? -26.440 -11.047 59.049 1.00 87.69 223 THR A CA 1
ATOM 1735 C C . THR A 1 223 ? -26.389 -12.346 59.842 1.00 87.69 223 THR A C 1
ATOM 1737 O O . THR A 1 223 ? -25.359 -13.020 59.907 1.00 87.69 223 THR A O 1
ATOM 1740 N N . ASP A 1 224 ? -27.535 -12.765 60.374 1.00 91.19 224 ASP A N 1
ATOM 1741 C CA . ASP A 1 224 ? -27.704 -14.123 60.878 1.00 91.19 224 ASP A CA 1
ATOM 1742 C C . ASP A 1 224 ? -27.777 -15.093 59.688 1.00 91.19 224 ASP A C 1
ATOM 1744 O O . ASP A 1 224 ? -28.743 -15.117 58.935 1.00 91.19 224 ASP A O 1
ATOM 1748 N N . LEU A 1 225 ? -26.742 -15.903 59.473 1.00 88.19 225 LEU A N 1
ATOM 1749 C CA . LEU A 1 225 ? -26.725 -16.858 58.360 1.00 88.19 225 LEU A CA 1
ATOM 1750 C C . LEU A 1 225 ? -27.677 -18.048 58.572 1.00 88.19 225 LEU A C 1
ATOM 1752 O O . LEU A 1 225 ? -27.872 -18.833 57.647 1.00 88.19 225 LEU A O 1
ATOM 1756 N N . SER A 1 226 ? -28.277 -18.203 59.758 1.00 90.31 226 SER A N 1
ATOM 1757 C CA . SER A 1 226 ? -29.201 -19.308 60.044 1.00 90.31 226 SER A CA 1
ATOM 1758 C C . SER A 1 226 ? -30.577 -19.155 59.384 1.00 90.31 226 SER A C 1
ATOM 1760 O O . SER A 1 226 ? -31.293 -20.147 59.238 1.00 90.31 226 SER A O 1
ATOM 1762 N N . ILE A 1 227 ? -30.936 -17.942 58.944 1.00 88.88 227 ILE A N 1
ATOM 1763 C CA . ILE A 1 227 ? -32.236 -17.639 58.322 1.00 88.88 227 ILE A CA 1
ATOM 1764 C C . ILE A 1 227 ? -32.271 -17.834 56.799 1.00 88.88 227 ILE A C 1
ATOM 1766 O O . ILE A 1 227 ? -33.361 -17.889 56.235 1.00 88.88 227 ILE A O 1
ATOM 1770 N N . CYS A 1 228 ? -31.122 -17.982 56.131 1.00 89.06 228 CYS A N 1
ATOM 1771 C CA . CYS A 1 228 ? -31.050 -18.189 54.680 1.00 89.06 228 CYS A CA 1
ATOM 1772 C C . CYS A 1 228 ? -30.575 -19.603 54.347 1.00 89.06 228 CYS A C 1
ATOM 1774 O O . CYS A 1 228 ? -29.574 -20.083 54.882 1.00 89.06 228 CYS A O 1
ATOM 17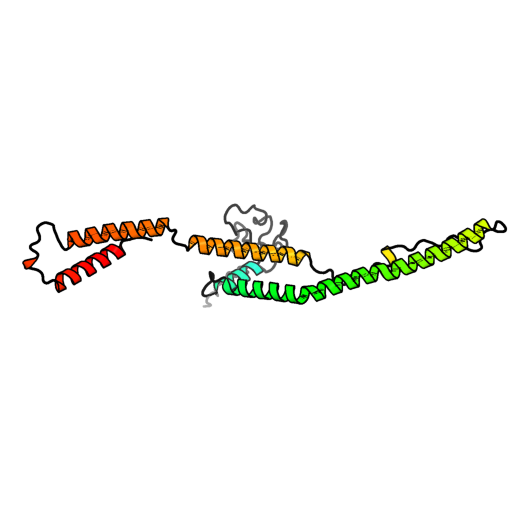76 N N . THR A 1 229 ? -31.233 -20.271 53.396 1.00 94.62 229 THR A N 1
ATOM 1777 C CA . THR A 1 229 ? -30.705 -21.547 52.903 1.00 94.62 229 THR A CA 1
ATOM 1778 C C . THR A 1 229 ? -29.475 -21.309 52.010 1.00 94.62 229 THR A C 1
ATOM 1780 O O . THR A 1 229 ? -29.409 -20.314 51.281 1.00 94.62 229 THR A O 1
ATOM 1783 N N . PRO A 1 230 ? -28.501 -22.240 51.962 1.00 93.81 230 PRO A N 1
ATOM 1784 C CA . PRO A 1 230 ? -27.338 -22.101 51.080 1.00 93.81 230 PRO A CA 1
ATOM 1785 C C . PRO A 1 230 ? -27.684 -21.956 49.589 1.00 93.81 230 PRO A C 1
ATOM 1787 O O . PRO A 1 230 ? -26.881 -21.444 48.811 1.00 93.81 230 PRO A O 1
ATOM 1790 N N . ALA A 1 231 ? -28.851 -22.445 49.159 1.00 92.88 231 ALA A N 1
ATOM 1791 C CA . ALA A 1 231 ? -29.307 -22.317 47.778 1.00 92.88 231 ALA A CA 1
ATOM 1792 C C . ALA A 1 231 ? -29.767 -20.887 47.461 1.00 92.88 231 ALA A C 1
ATOM 1794 O O . ALA A 1 231 ? -29.328 -20.329 46.457 1.00 92.88 231 ALA A O 1
ATOM 1795 N N . GLU A 1 232 ? -30.578 -20.288 48.335 1.00 92.12 232 GLU A N 1
ATOM 1796 C CA . GLU A 1 232 ? -31.048 -18.905 48.194 1.00 92.12 232 GLU A CA 1
ATOM 1797 C C . GLU A 1 232 ? -29.881 -17.919 48.234 1.00 92.12 232 GLU A C 1
ATOM 1799 O O . GLU A 1 232 ? -29.794 -17.034 47.386 1.00 92.12 232 GLU A O 1
ATOM 1804 N N . LEU A 1 233 ? -28.929 -18.132 49.149 1.00 93.12 233 LEU A N 1
ATOM 1805 C CA . LEU A 1 233 ? -27.755 -17.273 49.272 1.00 93.12 233 LEU A CA 1
ATOM 1806 C C . LEU A 1 233 ? -26.898 -17.272 47.998 1.00 93.12 233 LEU A C 1
ATOM 1808 O O . LEU A 1 233 ? -26.472 -16.220 47.526 1.00 93.12 233 LEU A O 1
ATOM 1812 N N . ARG A 1 234 ? -26.663 -18.451 47.407 1.00 94.25 234 ARG A N 1
ATOM 1813 C CA . ARG A 1 234 ? -25.926 -18.561 46.139 1.00 94.25 234 ARG A CA 1
ATOM 1814 C C . ARG A 1 234 ? -26.656 -17.871 44.992 1.00 94.25 234 ARG A C 1
ATOM 1816 O O . ARG A 1 234 ? -26.002 -17.198 44.204 1.00 94.25 234 ARG A O 1
ATOM 1823 N N . ALA A 1 235 ? -27.978 -18.027 44.903 1.00 94.56 235 ALA A N 1
ATOM 1824 C CA . ALA A 1 235 ? -28.771 -17.388 43.856 1.00 94.56 235 ALA A CA 1
ATOM 1825 C C . ALA A 1 235 ? -28.684 -15.855 43.943 1.00 94.56 235 ALA A C 1
ATOM 1827 O O . ALA A 1 235 ? -28.382 -15.209 42.943 1.00 94.56 235 ALA A O 1
ATOM 1828 N N . GLN A 1 236 ? -28.841 -15.293 45.146 1.00 95.25 236 GLN A N 1
ATOM 1829 C CA . GLN A 1 236 ? -28.733 -13.848 45.372 1.00 95.25 236 GLN A CA 1
ATOM 1830 C C . GLN A 1 236 ? -27.325 -13.315 45.076 1.00 95.25 236 GLN A C 1
ATOM 1832 O O . GLN A 1 236 ? -27.175 -12.280 44.430 1.00 95.25 236 GLN A O 1
ATOM 1837 N N . LEU A 1 237 ? -26.278 -14.034 45.500 1.00 95.56 237 LEU A N 1
ATOM 1838 C CA . LEU A 1 237 ? -24.892 -13.657 45.208 1.00 95.56 237 LEU A CA 1
ATOM 1839 C C . LEU A 1 237 ? -24.606 -13.614 43.707 1.00 95.56 237 LEU A C 1
ATOM 1841 O O . LEU A 1 237 ? -23.982 -12.660 43.241 1.00 95.56 237 LEU A O 1
ATOM 1845 N N . VAL A 1 238 ? -25.052 -14.621 42.953 1.00 95.75 238 VAL A N 1
ATOM 1846 C CA . VAL A 1 238 ? -24.873 -14.659 41.494 1.00 95.75 238 VAL A CA 1
ATOM 1847 C C . VAL A 1 238 ? -25.599 -13.487 40.837 1.00 95.75 238 VAL A C 1
ATOM 1849 O O . VAL A 1 238 ? -24.971 -12.746 40.088 1.00 95.75 238 VAL A O 1
ATOM 1852 N N . GLU A 1 239 ? -26.865 -13.250 41.186 1.00 97.31 239 GLU A N 1
ATOM 1853 C CA . GLU A 1 239 ? -27.664 -12.154 40.624 1.00 97.31 239 GLU A CA 1
ATOM 1854 C C . GLU A 1 239 ? -27.019 -10.777 40.863 1.00 97.31 239 GLU A C 1
ATOM 1856 O O . GLU A 1 239 ? -26.854 -9.979 39.935 1.00 97.31 239 GLU A O 1
ATOM 1861 N N . VAL A 1 240 ? -26.602 -10.492 42.102 1.00 96.81 240 VAL A N 1
ATOM 1862 C CA . VAL A 1 240 ? -25.976 -9.205 42.443 1.00 96.81 240 VAL A CA 1
ATOM 1863 C C . VAL A 1 240 ? -24.616 -9.053 41.759 1.00 96.81 240 VAL A C 1
ATOM 1865 O O . VAL A 1 240 ? -24.292 -7.956 41.294 1.00 96.81 240 VAL A O 1
ATOM 1868 N N . THR A 1 241 ? -23.841 -10.137 41.657 1.00 96.88 241 THR A N 1
ATOM 1869 C CA . THR A 1 241 ? -22.540 -10.140 40.974 1.00 96.88 241 THR A CA 1
ATOM 1870 C C . THR A 1 241 ? -22.706 -9.854 39.483 1.00 96.88 241 THR A C 1
ATOM 1872 O O . THR A 1 241 ? -22.057 -8.944 38.974 1.00 96.88 241 THR A O 1
ATOM 1875 N N . GLU A 1 242 ? -23.617 -10.545 38.792 1.00 95.44 242 GLU A N 1
ATOM 1876 C CA . GLU A 1 242 ? -23.896 -10.326 37.366 1.00 95.44 242 GLU A CA 1
ATOM 1877 C C . GLU A 1 242 ? -24.356 -8.889 37.092 1.00 95.44 242 GLU A C 1
ATOM 1879 O O . GLU A 1 242 ? -23.830 -8.219 36.197 1.00 95.44 242 GLU A O 1
ATOM 1884 N N . ARG A 1 243 ? -25.278 -8.370 37.915 1.00 97.12 243 ARG A N 1
ATOM 1885 C CA . 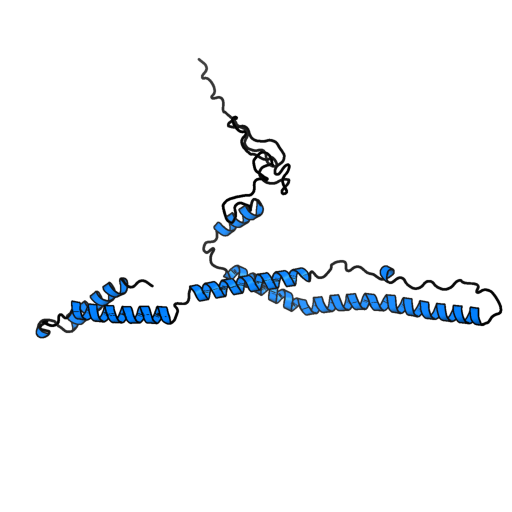ARG A 1 243 ? -25.753 -6.983 37.816 1.00 97.12 243 ARG A CA 1
ATOM 1886 C C . ARG A 1 243 ? -24.608 -5.975 37.952 1.00 97.12 243 ARG A C 1
ATOM 1888 O O . ARG A 1 243 ? -24.569 -5.000 37.205 1.00 97.12 243 ARG A O 1
ATOM 1895 N N . ARG A 1 244 ? -23.682 -6.189 38.894 1.00 95.62 244 ARG A N 1
ATOM 1896 C CA . ARG A 1 244 ? -22.532 -5.295 39.127 1.00 95.62 244 ARG A CA 1
ATOM 1897 C C . ARG A 1 244 ? -21.472 -5.422 38.043 1.00 95.62 244 ARG A C 1
ATOM 1899 O O . ARG A 1 244 ? -20.973 -4.404 37.571 1.00 95.62 244 ARG A O 1
ATOM 1906 N N . TRP A 1 245 ? -21.171 -6.631 37.583 1.00 95.56 245 TRP A N 1
ATOM 1907 C CA . TRP A 1 245 ? -20.234 -6.850 36.479 1.00 95.56 245 TRP A CA 1
ATOM 1908 C C . TRP A 1 245 ? -20.703 -6.168 35.191 1.00 95.56 245 TRP A C 1
ATOM 1910 O O . TRP A 1 245 ? -19.888 -5.574 34.490 1.00 95.56 245 TRP A O 1
ATOM 1920 N N . GLY A 1 246 ? -22.016 -6.123 34.941 1.00 91.75 246 GLY A N 1
ATOM 1921 C CA . GLY A 1 246 ? -22.602 -5.366 33.828 1.00 91.75 246 GLY A CA 1
ATOM 1922 C C . GLY A 1 246 ? -22.353 -3.849 33.868 1.00 91.75 246 GLY A C 1
ATOM 1923 O O . GLY A 1 246 ? -22.583 -3.168 32.871 1.00 91.75 246 GLY A O 1
ATOM 1924 N N . THR A 1 247 ? -21.873 -3.301 34.991 1.00 94.12 247 THR A N 1
ATOM 1925 C CA . THR A 1 247 ? -21.516 -1.877 35.125 1.00 94.12 247 THR A CA 1
ATOM 1926 C C . THR A 1 247 ? -20.054 -1.568 34.779 1.00 94.12 247 THR A C 1
ATOM 1928 O O . THR A 1 247 ? -19.705 -0.395 34.614 1.00 94.12 247 THR A O 1
ATOM 1931 N N . ILE A 1 248 ? -19.201 -2.590 34.639 1.00 92.00 248 ILE A N 1
ATOM 1932 C CA . ILE A 1 248 ? -17.782 -2.428 34.301 1.00 92.00 248 ILE A CA 1
ATOM 1933 C C . ILE A 1 248 ? -17.668 -2.056 32.819 1.00 92.00 248 ILE A C 1
ATOM 1935 O O . ILE A 1 248 ? -18.156 -2.770 31.944 1.00 92.00 248 ILE A O 1
ATOM 1939 N N . ARG A 1 249 ? -17.024 -0.921 32.530 1.00 85.00 249 ARG A N 1
ATOM 1940 C CA . ARG A 1 249 ? -16.771 -0.461 31.157 1.00 85.00 249 ARG A CA 1
ATOM 1941 C C . ARG A 1 249 ? -15.395 -0.936 30.695 1.00 85.00 249 ARG A C 1
ATOM 1943 O O . ARG A 1 249 ? -14.415 -0.690 31.396 1.00 85.00 249 ARG A O 1
ATOM 1950 N N . TYR A 1 250 ? -15.351 -1.582 29.531 1.00 78.38 250 TYR A N 1
ATOM 1951 C CA . TYR A 1 250 ? -14.129 -1.938 28.805 1.00 78.38 250 TYR A CA 1
ATOM 1952 C C . TYR A 1 250 ? -13.678 -0.788 27.901 1.00 78.38 250 TYR A C 1
ATOM 1954 O O . TYR A 1 250 ? -14.553 -0.153 27.266 1.00 78.38 250 TYR A O 1
#

pLDDT: mean 82.88, std 11.83, range [49.78, 97.31]